Protein AF-H9F6J4-F1 (afdb_monomer)

Mean predicted aligned error: 11.62 Å

Secondary structure (DSSP, 8-state):
-HHHHHHHHHHHHHHH--EEETTTHHHHHHHHHHHHHHHHHHHHHTS-SS-S-TTS-HHHHHHHHHHHHHHHHHHHHHHHHHHHHHHHHHS--S-HHHHHHHHHHHHHHHHHTS-HHHHHHHHHHHHHHHHHTS---S---PPPPPEEEHHHHHHHHHHHHHHHHHHHH-------------------------

pLDDT: mean 79.79, std 19.17, range [37.31, 97.75]

Organism: Macaca mulatta (NCBI:txid9544)

Sequence (194 aa):
DRFWTCAYRLYYALKEEKVFLGGGAVEFLCLSCLQILAEQSLKKENHACSGWLHNTSSWLASSLAIYRPTVLKFLANGWQKYLSTLLYNTAHYSSEFEASTYIQHHLQNATDSGSPSSYILNEYSKLNSRILNSDISNKLEQIPRVYDVVTPKIEAWRRALDLVLLVLQTDSEIITGHGHTQINSQELTGFLFL

Foldseek 3Di:
DVVVVVVVFVVLCVVVVDWAQDLCLVLLVLLLVLLVVLVVLVVVVVPDPDDDDDDDDPPVVVVCSVCVSVVSVVVSVVSLQVQLVSCVVPPPDPDSVRSSVVSVVLSVVLVVVVHVVVSSVVVLVVLQVVLVPDDDDPPRDRPDRDIGRDVVVVVVVVVVVVVVVVVVPDPDDDDDDPDPPPPPPDDDPDDDDD

Radius of gyration: 24.55 Å; Cα contacts (8 Å, |Δi|>4): 113; chains: 1; bounding box: 65×65×52 Å

Solvent-accessible surface area (backbone atoms only — not comparable to full-atom values): 11697 Å² total; per-residue (Å²): 109,72,67,58,56,51,52,50,47,50,50,49,31,65,75,64,75,43,68,39,61,30,94,56,51,55,56,49,46,52,29,52,51,28,49,54,51,22,52,50,47,55,54,39,66,80,60,58,92,77,90,85,75,92,89,56,68,75,62,64,55,51,49,46,65,69,45,44,33,56,52,32,47,53,53,26,52,52,41,49,52,52,50,13,52,47,38,33,75,76,40,97,45,94,36,54,67,56,28,40,50,52,49,53,54,53,47,51,53,20,58,75,63,77,36,48,69,60,42,49,55,51,53,63,52,40,68,59,50,65,62,75,71,59,83,86,68,102,74,79,78,74,76,73,88,52,68,35,45,49,68,69,51,55,49,50,53,52,53,52,48,53,52,51,49,53,57,74,72,53,90,76,85,88,85,85,73,92,66,91,70,84,70,74,92,71,86,83,86,81,88,81,86,130

Structure (mmCIF, N/CA/C/O backbone):
data_AF-H9F6J4-F1
#
_entry.id   AF-H9F6J4-F1
#
loop_
_atom_site.group_PDB
_atom_site.id
_atom_site.type_symbol
_atom_site.label_atom_id
_atom_site.label_alt_id
_atom_site.label_comp_id
_atom_site.label_asym_id
_atom_site.label_entity_id
_atom_site.label_seq_id
_atom_site.pdbx_PDB_ins_code
_atom_site.Cartn_x
_atom_site.Cartn_y
_atom_site.Cartn_z
_atom_site.occupancy
_atom_site.B_iso_or_equiv
_atom_site.auth_seq_id
_atom_site.auth_comp_id
_atom_site.auth_asym_id
_atom_site.auth_atom_id
_atom_site.pdbx_PDB_model_num
ATOM 1 N N . ASP A 1 1 ? 10.459 -19.067 -12.215 1.00 88.31 1 ASP A N 1
ATOM 2 C CA . ASP A 1 1 ? 9.615 -18.023 -11.608 1.00 88.31 1 ASP A CA 1
ATOM 3 C C . ASP A 1 1 ? 9.998 -16.604 -12.042 1.00 88.31 1 ASP A C 1
ATOM 5 O O . ASP A 1 1 ? 9.256 -16.006 -12.805 1.00 88.31 1 ASP A O 1
ATOM 9 N N . ARG A 1 2 ? 11.197 -16.102 -11.700 1.00 93.50 2 ARG A N 1
ATOM 10 C CA . ARG A 1 2 ? 11.649 -14.724 -12.020 1.00 93.50 2 ARG A CA 1
ATOM 11 C C . ARG A 1 2 ? 11.427 -14.268 -13.469 1.00 93.50 2 ARG A C 1
ATOM 13 O O . ARG A 1 2 ? 10.951 -13.160 -13.682 1.00 93.50 2 ARG A O 1
ATOM 20 N N . PHE A 1 3 ? 11.741 -15.120 -14.448 1.00 95.69 3 PHE A N 1
ATOM 21 C CA . PHE A 1 3 ? 11.501 -14.820 -15.865 1.00 95.69 3 PHE A CA 1
ATOM 22 C C . PHE A 1 3 ? 10.024 -14.515 -16.144 1.00 95.69 3 PHE A C 1
ATOM 24 O O . PHE A 1 3 ? 9.709 -13.482 -16.728 1.00 95.69 3 PHE A O 1
ATOM 31 N N . TRP A 1 4 ? 9.120 -15.377 -15.673 1.00 95.31 4 TRP A N 1
ATOM 32 C CA . TRP A 1 4 ? 7.682 -15.213 -15.866 1.00 95.31 4 TRP A CA 1
ATOM 33 C C . TRP A 1 4 ? 7.166 -13.964 -15.167 1.00 95.31 4 TRP A C 1
ATOM 35 O O . TRP A 1 4 ? 6.416 -13.209 -15.771 1.00 95.31 4 TRP A O 1
ATOM 45 N N . THR A 1 5 ? 7.633 -13.678 -13.953 1.00 93.19 5 THR A N 1
ATOM 46 C CA . THR A 1 5 ? 7.292 -12.438 -13.246 1.00 93.19 5 THR A CA 1
ATOM 47 C C . THR A 1 5 ? 7.691 -11.198 -14.050 1.00 93.19 5 THR A C 1
ATOM 49 O O . THR A 1 5 ? 6.894 -10.268 -14.175 1.00 93.19 5 THR A O 1
ATOM 52 N N . CYS A 1 6 ? 8.885 -11.181 -14.649 1.00 94.12 6 CYS A N 1
ATOM 53 C CA . CYS A 1 6 ? 9.315 -10.083 -15.519 1.00 94.12 6 CYS A CA 1
ATOM 54 C C . CYS A 1 6 ? 8.478 -9.996 -16.803 1.00 94.12 6 CYS A C 1
ATOM 56 O O . CYS A 1 6 ? 8.036 -8.907 -17.163 1.00 94.12 6 CYS A O 1
ATOM 58 N N . ALA A 1 7 ? 8.212 -11.128 -17.462 1.00 95.88 7 ALA A N 1
ATOM 59 C CA . ALA A 1 7 ? 7.390 -11.179 -18.669 1.00 95.88 7 ALA A CA 1
ATOM 60 C C . ALA A 1 7 ? 5.957 -10.681 -18.407 1.00 95.88 7 ALA A C 1
ATOM 62 O O . ALA A 1 7 ? 5.433 -9.883 -19.179 1.00 95.88 7 ALA A O 1
ATOM 63 N N . TYR A 1 8 ? 5.351 -11.074 -17.282 1.00 94.00 8 TYR A N 1
ATOM 64 C CA . TYR A 1 8 ? 4.031 -10.598 -16.868 1.00 94.00 8 TYR A CA 1
ATOM 65 C C . TYR A 1 8 ? 4.019 -9.100 -16.565 1.00 94.00 8 TYR A C 1
ATOM 67 O O . TYR A 1 8 ? 3.097 -8.406 -16.989 1.00 94.00 8 TYR A O 1
ATOM 75 N N . ARG A 1 9 ? 5.039 -8.579 -15.871 1.00 94.06 9 ARG A N 1
ATOM 76 C CA . ARG A 1 9 ? 5.166 -7.132 -15.633 1.00 94.06 9 ARG A CA 1
ATOM 77 C C . ARG A 1 9 ? 5.260 -6.365 -16.953 1.00 94.06 9 ARG A C 1
ATOM 79 O O . ARG A 1 9 ? 4.545 -5.387 -17.136 1.00 94.06 9 ARG A O 1
ATOM 86 N N . LEU A 1 10 ? 6.078 -6.835 -17.894 1.00 94.94 10 LEU A N 1
ATOM 87 C CA . LEU A 1 10 ? 6.189 -6.206 -19.209 1.00 94.94 10 LEU A CA 1
ATOM 88 C C . LEU A 1 10 ? 4.864 -6.264 -19.981 1.00 94.94 10 LEU A C 1
ATOM 90 O O . LEU A 1 10 ? 4.433 -5.253 -20.525 1.00 94.94 10 LEU A O 1
ATOM 94 N N . TYR A 1 11 ? 4.191 -7.417 -19.984 1.00 95.50 11 TYR A N 1
ATOM 95 C CA . TYR A 1 11 ? 2.890 -7.582 -20.631 1.00 95.50 11 TYR A CA 1
ATOM 96 C C . TYR A 1 11 ? 1.853 -6.582 -20.108 1.00 95.50 11 TYR A C 1
ATOM 98 O O . TYR A 1 11 ? 1.209 -5.911 -20.910 1.00 95.50 11 TYR A O 1
ATOM 106 N N . TYR A 1 12 ? 1.711 -6.439 -18.785 1.00 95.44 12 TYR A N 1
ATOM 107 C CA . TYR A 1 12 ? 0.762 -5.481 -18.211 1.00 95.44 12 TYR A CA 1
ATOM 108 C C . TYR A 1 12 ? 1.151 -4.029 -18.499 1.00 95.44 12 TYR A C 1
ATOM 110 O O . TYR A 1 12 ? 0.278 -3.239 -18.844 1.00 95.44 12 TYR A O 1
ATOM 118 N N . ALA A 1 13 ? 2.443 -3.687 -18.438 1.00 95.69 13 ALA A N 1
ATOM 119 C CA . ALA A 1 13 ? 2.910 -2.343 -18.781 1.00 95.69 13 ALA A CA 1
ATOM 120 C C . ALA A 1 13 ? 2.576 -1.967 -20.236 1.00 95.69 13 ALA A C 1
ATOM 122 O O . ALA A 1 13 ? 2.119 -0.856 -20.492 1.00 95.69 13 ALA A O 1
ATOM 123 N N . LEU A 1 14 ? 2.765 -2.899 -21.179 1.00 96.62 14 LEU A N 1
ATOM 124 C CA . LEU A 1 14 ? 2.438 -2.693 -22.593 1.00 96.62 14 LEU A CA 1
ATOM 125 C C . LEU A 1 14 ? 0.928 -2.673 -22.842 1.00 96.62 14 LEU A C 1
ATOM 127 O O . LEU A 1 14 ? 0.446 -1.845 -23.601 1.00 96.62 14 LEU A O 1
ATOM 131 N N . LYS A 1 15 ? 0.178 -3.571 -22.199 1.00 96.75 15 LYS A N 1
ATOM 132 C CA . LYS A 1 15 ? -1.276 -3.677 -22.365 1.00 96.75 15 LYS A CA 1
ATOM 133 C C . LYS A 1 15 ? -2.022 -2.457 -21.826 1.00 96.75 15 LYS A C 1
ATOM 135 O O . LYS A 1 15 ? -3.048 -2.079 -22.381 1.00 96.75 15 LYS A O 1
ATOM 140 N N . GLU A 1 16 ? -1.567 -1.905 -20.707 1.00 95.69 16 GLU A N 1
ATOM 141 C CA . GLU A 1 16 ? -2.253 -0.810 -20.014 1.00 95.69 16 GLU A CA 1
ATOM 142 C C . GLU A 1 16 ? -1.750 0.569 -20.435 1.00 95.69 16 GLU A C 1
ATOM 144 O O . GLU A 1 16 ? -2.393 1.564 -20.099 1.00 95.69 16 GLU A O 1
ATOM 149 N N . GLU A 1 17 ? -0.602 0.626 -21.124 1.00 96.31 17 GLU A N 1
ATOM 150 C CA . GLU A 1 17 ? 0.089 1.852 -21.554 1.00 96.31 17 GLU A CA 1
ATOM 151 C C . GLU A 1 17 ? 0.320 2.851 -20.407 1.00 96.31 17 GLU A C 1
ATOM 153 O O . GLU A 1 17 ? 0.457 4.061 -20.599 1.00 96.31 17 GLU A O 1
ATOM 158 N N . LYS A 1 18 ? 0.336 2.343 -19.173 1.00 94.50 18 LYS A N 1
ATOM 159 C CA . LYS A 1 18 ? 0.407 3.122 -17.943 1.00 94.50 18 LYS A CA 1
ATOM 160 C C . LYS A 1 18 ? 1.311 2.418 -16.955 1.00 94.50 18 LYS A C 1
ATOM 162 O O . LYS A 1 18 ? 1.270 1.201 -16.790 1.00 94.50 18 LYS A O 1
ATOM 167 N N . VAL A 1 19 ? 2.099 3.222 -16.260 1.00 95.12 19 VAL A N 1
ATOM 168 C CA . VAL A 1 19 ? 2.984 2.772 -15.194 1.00 95.12 19 VAL A CA 1
ATOM 169 C C . VAL A 1 19 ? 2.955 3.766 -14.050 1.00 95.12 19 VAL A C 1
ATOM 171 O O . VAL A 1 19 ? 2.715 4.961 -14.230 1.00 95.12 19 VAL A O 1
ATOM 174 N N . PHE A 1 20 ? 3.231 3.255 -12.864 1.00 94.94 20 PHE A N 1
ATOM 175 C CA . PHE A 1 20 ? 3.474 4.042 -11.676 1.00 94.94 20 PHE A CA 1
ATOM 176 C C . PHE A 1 20 ? 4.961 4.315 -11.494 1.00 94.94 20 PHE A C 1
ATOM 178 O O . PHE A 1 20 ? 5.805 3.521 -11.909 1.00 94.94 20 PHE A O 1
ATOM 185 N N . LEU A 1 21 ? 5.277 5.424 -10.823 1.00 92.50 21 LEU A N 1
ATOM 186 C CA . LEU A 1 21 ? 6.623 5.659 -10.309 1.00 92.50 21 LEU A CA 1
ATOM 187 C C . LEU A 1 21 ? 6.924 4.598 -9.242 1.00 92.50 21 LEU A C 1
ATOM 189 O O . LEU A 1 21 ? 6.198 4.476 -8.260 1.00 92.50 21 LEU A O 1
ATOM 193 N N . GLY A 1 22 ? 7.963 3.802 -9.456 1.00 89.31 22 GLY A N 1
ATOM 194 C CA . GLY A 1 22 ? 8.366 2.745 -8.535 1.00 89.31 22 GLY A CA 1
ATOM 195 C C . GLY A 1 22 ? 9.191 3.264 -7.358 1.00 89.31 22 GLY A C 1
ATOM 196 O O . GLY A 1 22 ? 9.324 4.469 -7.141 1.00 89.31 22 GLY A O 1
ATOM 197 N N . GLY A 1 23 ? 9.770 2.339 -6.590 1.00 85.44 23 GLY A N 1
ATOM 198 C CA . GLY A 1 23 ? 10.663 2.676 -5.472 1.00 85.44 23 GLY A CA 1
ATOM 199 C C . GLY A 1 23 ? 9.956 3.293 -4.260 1.00 85.44 23 GLY A C 1
ATOM 200 O O . GLY A 1 23 ? 10.581 4.025 -3.503 1.00 85.44 23 GLY A O 1
ATOM 201 N N . GLY A 1 24 ? 8.659 3.031 -4.082 1.00 89.31 24 GLY A N 1
ATOM 202 C CA . GLY A 1 24 ? 7.875 3.569 -2.966 1.00 89.31 24 GLY A CA 1
ATOM 203 C C . GLY A 1 24 ? 7.222 4.927 -3.240 1.00 89.31 24 GLY A C 1
ATOM 204 O O . GLY A 1 24 ? 6.566 5.467 -2.353 1.00 89.31 24 GLY A O 1
ATOM 205 N N . ALA A 1 25 ? 7.378 5.501 -4.438 1.00 92.12 25 ALA A N 1
ATOM 206 C CA . ALA A 1 25 ? 6.862 6.836 -4.745 1.00 92.12 25 ALA A CA 1
ATOM 207 C C . ALA A 1 25 ? 5.325 6.916 -4.694 1.00 92.12 25 ALA A C 1
ATOM 209 O O . AL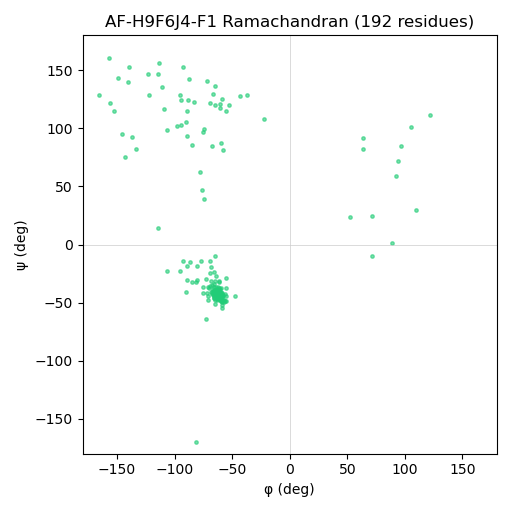A A 1 25 ? 4.777 7.893 -4.182 1.00 92.12 25 ALA A O 1
ATOM 210 N N . VAL A 1 26 ? 4.612 5.896 -5.188 1.00 93.94 26 VAL A N 1
ATOM 211 C CA . VAL A 1 26 ? 3.139 5.883 -5.110 1.00 93.94 26 VAL A CA 1
ATOM 212 C C . VAL A 1 26 ? 2.659 5.550 -3.704 1.00 93.94 26 VAL A C 1
ATOM 214 O O . VAL A 1 26 ? 1.694 6.141 -3.240 1.00 93.94 26 VAL A O 1
ATOM 217 N N . GLU A 1 27 ? 3.348 4.667 -2.990 1.00 94.75 27 GLU A N 1
ATOM 218 C CA . GLU A 1 27 ? 3.052 4.358 -1.591 1.00 94.75 27 GLU A CA 1
ATOM 219 C C . GLU A 1 27 ? 3.220 5.600 -0.700 1.00 94.75 27 GLU A C 1
ATOM 221 O O . GLU A 1 27 ? 2.384 5.870 0.164 1.00 94.75 27 GLU A O 1
ATOM 226 N N . PHE A 1 28 ? 4.243 6.414 -0.968 1.00 94.88 28 PHE A N 1
ATOM 227 C CA . PHE A 1 28 ? 4.427 7.715 -0.331 1.00 94.88 28 PHE A CA 1
ATOM 228 C C . PHE A 1 28 ? 3.301 8.697 -0.696 1.00 94.88 28 PHE A C 1
ATOM 230 O O . PHE A 1 28 ? 2.769 9.363 0.191 1.00 94.88 28 PHE A O 1
ATOM 237 N N . LEU A 1 29 ? 2.864 8.743 -1.963 1.00 94.81 29 LEU A N 1
ATOM 238 C CA . LEU A 1 29 ? 1.696 9.543 -2.359 1.00 94.81 29 LEU A CA 1
ATOM 239 C C . LEU A 1 29 ? 0.434 9.114 -1.595 1.00 94.81 29 LEU A C 1
ATOM 241 O O . LEU A 1 29 ? -0.298 9.965 -1.092 1.00 94.81 29 LEU A O 1
ATOM 245 N N . CYS A 1 30 ? 0.190 7.806 -1.471 1.00 95.44 30 CYS A N 1
ATOM 246 C CA . CYS A 1 30 ? -0.925 7.265 -0.697 1.00 95.44 30 CYS A CA 1
ATOM 247 C C . CYS A 1 30 ? -0.851 7.699 0.772 1.00 95.44 30 CYS A C 1
ATOM 249 O O . CYS A 1 30 ? -1.867 8.118 1.327 1.00 95.44 30 CYS A O 1
ATOM 251 N N . LEU A 1 31 ? 0.337 7.657 1.380 1.00 96.31 31 LEU A N 1
ATOM 252 C CA . LEU A 1 31 ? 0.566 8.144 2.740 1.00 96.31 31 LEU A CA 1
ATOM 253 C C . LEU A 1 31 ? 0.216 9.634 2.879 1.00 96.31 31 LEU A C 1
ATOM 255 O O . LEU A 1 31 ? -0.565 9.988 3.764 1.00 96.31 31 LEU A O 1
ATOM 259 N N . SER A 1 32 ? 0.714 10.492 1.980 1.00 94.81 32 SER A N 1
ATOM 260 C CA . SER A 1 32 ? 0.384 11.925 1.985 1.00 94.81 32 SER A CA 1
ATOM 261 C C . SER A 1 32 ? -1.123 12.163 1.844 1.00 94.81 32 SER A C 1
ATOM 263 O O . SER A 1 32 ? -1.709 12.945 2.591 1.00 94.81 32 SER A O 1
ATOM 265 N N . CYS A 1 33 ? -1.783 11.455 0.921 1.00 94.25 33 CYS A N 1
ATOM 266 C CA . CYS A 1 33 ? -3.228 11.563 0.729 1.00 94.25 33 CYS A CA 1
ATOM 267 C C . CYS A 1 33 ? -4.013 11.133 1.977 1.00 94.25 33 CYS A C 1
ATOM 269 O O . CYS A 1 33 ? -4.974 11.805 2.348 1.00 94.25 33 CYS A O 1
ATOM 271 N N . LEU A 1 34 ? -3.616 10.045 2.642 1.00 95.06 34 LEU A N 1
ATOM 272 C CA . LEU A 1 34 ? -4.282 9.572 3.858 1.00 95.06 34 LEU A CA 1
ATOM 273 C C . LEU A 1 34 ? -4.148 10.562 5.018 1.00 95.06 34 LEU A C 1
ATOM 275 O O . LEU A 1 34 ? -5.128 10.769 5.731 1.00 95.06 34 LEU A O 1
ATOM 279 N N . GLN A 1 35 ? -2.987 11.204 5.182 1.00 93.06 35 GLN A N 1
ATOM 280 C CA . GLN A 1 35 ? -2.794 12.242 6.200 1.00 93.06 35 GLN A CA 1
ATOM 281 C C . GLN A 1 35 ? -3.699 13.451 5.948 1.00 93.06 35 GLN A C 1
ATOM 283 O O . GLN A 1 35 ? -4.441 13.858 6.842 1.00 93.06 35 GLN A O 1
ATOM 288 N N . ILE A 1 36 ? -3.735 13.950 4.708 1.00 91.75 36 ILE A N 1
ATOM 289 C CA . ILE A 1 36 ? -4.612 15.065 4.323 1.00 91.75 36 ILE A CA 1
ATOM 290 C C . ILE A 1 36 ? -6.085 14.711 4.572 1.00 91.75 36 ILE A C 1
ATOM 292 O O . ILE A 1 36 ? -6.831 15.514 5.133 1.00 91.75 36 ILE A O 1
ATOM 296 N N . LEU A 1 37 ? -6.519 13.503 4.195 1.00 91.75 37 LEU A N 1
ATOM 297 C CA . LEU A 1 37 ? -7.895 13.050 4.417 1.00 91.75 37 LEU A CA 1
ATOM 298 C C . LEU A 1 37 ? -8.228 12.905 5.908 1.00 91.75 37 LEU A C 1
ATOM 300 O O . LEU A 1 37 ? -9.331 13.270 6.319 1.00 91.75 37 LEU A O 1
ATOM 304 N N . ALA A 1 38 ? -7.295 12.397 6.718 1.00 90.88 38 ALA A N 1
ATOM 305 C CA . ALA A 1 38 ? -7.470 12.279 8.163 1.00 90.88 38 ALA A CA 1
ATOM 306 C C . ALA A 1 38 ? -7.631 13.666 8.811 1.00 90.88 38 ALA A C 1
ATOM 308 O O . ALA A 1 38 ? -8.575 13.891 9.570 1.00 90.88 38 ALA A O 1
ATOM 309 N N . GLU A 1 39 ? -6.789 14.632 8.445 1.00 88.19 39 GLU A N 1
ATOM 310 C CA . GLU A 1 39 ? -6.892 16.012 8.931 1.00 88.19 39 GLU A CA 1
ATOM 311 C C . GLU A 1 39 ? -8.185 16.702 8.491 1.00 88.19 39 GLU A C 1
ATOM 313 O O . GLU A 1 39 ? -8.830 17.385 9.286 1.00 88.19 39 GLU A O 1
ATOM 318 N N . GLN A 1 40 ? -8.595 16.524 7.232 1.00 86.69 40 GLN A N 1
ATOM 319 C CA . GLN A 1 40 ? -9.859 17.064 6.730 1.00 86.69 40 GLN A CA 1
ATOM 320 C C . GLN A 1 40 ? -11.059 16.475 7.471 1.00 86.69 40 GLN A C 1
ATOM 322 O O . GLN A 1 40 ? -11.997 17.208 7.786 1.00 86.69 40 GLN A O 1
ATOM 327 N N . SER A 1 41 ? -11.031 15.173 7.774 1.00 82.62 41 SER A N 1
ATOM 328 C CA . SER A 1 41 ? -12.102 14.530 8.537 1.00 82.62 41 SER A CA 1
ATOM 329 C C . SER A 1 41 ? -12.226 15.101 9.952 1.00 82.62 41 SER A C 1
ATOM 331 O O . SER A 1 41 ? -13.341 15.381 10.381 1.00 82.62 41 SER A O 1
ATOM 333 N N . LEU A 1 42 ? -11.101 15.412 10.605 1.00 78.12 42 LEU A N 1
ATOM 334 C CA . LEU A 1 42 ? -11.078 16.068 11.916 1.00 78.12 42 LEU A CA 1
ATOM 335 C C . LEU A 1 42 ? -11.586 17.522 11.852 1.00 78.12 42 LEU A C 1
ATOM 337 O O . LEU A 1 42 ? -12.337 17.972 12.712 1.00 78.12 42 LEU A O 1
ATOM 341 N N . LYS A 1 43 ? -11.211 18.275 10.808 1.00 75.19 43 LYS A N 1
ATOM 342 C CA . LYS A 1 43 ? -11.658 19.669 10.614 1.00 75.19 43 LYS A CA 1
ATOM 343 C C . LYS A 1 43 ? -13.157 19.768 10.319 1.00 75.19 43 LYS A C 1
ATOM 345 O O . LYS A 1 43 ? -13.796 20.721 10.753 1.00 75.19 43 LYS A O 1
ATOM 350 N N . LYS A 1 44 ? -13.717 18.793 9.595 1.00 65.00 44 LYS A N 1
ATOM 351 C CA . LYS A 1 44 ? -15.147 18.736 9.258 1.00 65.00 44 LYS A CA 1
ATOM 352 C C . LYS A 1 44 ? -16.018 18.371 10.463 1.00 65.00 44 LYS A C 1
ATOM 354 O O . LYS A 1 44 ? -17.141 18.845 10.551 1.00 65.00 44 LYS A O 1
ATOM 359 N N . GLU A 1 45 ? -15.497 17.609 11.419 1.00 56.06 45 GLU A N 1
ATOM 360 C CA . GLU A 1 45 ? -16.187 17.338 12.689 1.00 56.06 45 GLU A CA 1
ATOM 361 C C . GLU A 1 45 ? -16.373 18.618 13.529 1.00 56.06 45 GLU A C 1
ATOM 363 O O . GLU A 1 45 ? -17.404 18.801 14.173 1.00 56.06 45 GLU A O 1
ATOM 368 N N . ASN A 1 46 ? -15.438 19.570 13.419 1.00 51.44 46 ASN A N 1
ATOM 369 C CA . ASN A 1 46 ? -15.541 20.888 14.057 1.00 51.44 46 ASN A CA 1
ATOM 370 C C . ASN A 1 46 ? -16.498 21.860 13.330 1.00 51.44 46 ASN A C 1
ATOM 372 O O . ASN A 1 46 ? -16.877 22.883 13.899 1.00 51.44 46 ASN A O 1
ATOM 376 N N . HIS A 1 47 ? -16.904 21.560 12.089 1.00 51.06 47 HIS A N 1
ATOM 377 C CA . HIS A 1 47 ? -17.787 22.389 11.262 1.00 51.06 47 HIS A CA 1
ATOM 378 C C . HIS A 1 47 ? -18.844 21.530 10.536 1.00 51.06 47 HIS A C 1
ATOM 380 O O . HIS A 1 47 ? -18.626 21.110 9.401 1.00 51.06 47 HIS A O 1
ATOM 386 N N . ALA A 1 48 ? -20.013 21.388 11.179 1.00 45.16 48 ALA A N 1
ATOM 387 C CA . ALA A 1 48 ? -21.295 20.818 10.714 1.00 45.16 48 ALA A CA 1
ATOM 388 C C . ALA A 1 48 ? -21.614 19.420 11.286 1.00 45.16 48 ALA A C 1
ATOM 390 O O . ALA A 1 48 ? -21.111 18.397 10.837 1.00 45.16 48 ALA A O 1
ATOM 391 N N . CYS A 1 49 ? -22.480 19.320 12.299 1.00 48.78 49 CYS A N 1
ATOM 392 C CA . CYS A 1 49 ? -23.943 19.339 12.139 1.00 48.78 49 CYS A CA 1
ATOM 393 C C . CYS A 1 49 ? -24.461 20.008 10.847 1.00 48.78 49 CYS A C 1
ATOM 395 O O . CYS A 1 49 ? -24.442 21.230 10.734 1.00 48.78 49 CYS A O 1
ATOM 397 N N . SER A 1 50 ? -24.954 19.178 9.918 1.00 48.50 50 SER A N 1
ATOM 398 C CA . SER A 1 50 ? -25.820 19.457 8.750 1.00 48.50 50 SER A CA 1
ATOM 399 C C . SER A 1 50 ? -25.239 19.040 7.386 1.00 48.50 50 SER A C 1
ATOM 401 O O . SER A 1 50 ? -24.304 19.627 6.856 1.00 48.50 50 SER A O 1
ATOM 403 N N . GLY A 1 51 ? -25.865 18.020 6.788 1.00 48.47 51 GLY A N 1
ATOM 404 C CA . GLY A 1 51 ? -26.021 17.948 5.335 1.00 48.47 51 GLY A CA 1
ATOM 405 C C . GLY A 1 51 ? -24.956 17.214 4.519 1.00 48.47 51 GLY A C 1
ATOM 406 O O . GLY A 1 51 ? -24.425 17.788 3.579 1.00 48.47 51 GLY A O 1
ATOM 407 N N . TRP A 1 52 ? -24.701 15.925 4.766 1.00 43.97 52 TRP A N 1
ATOM 408 C CA . TRP A 1 52 ? -24.384 15.016 3.652 1.00 43.97 52 TRP A CA 1
ATOM 409 C C . TRP A 1 52 ? -24.698 13.568 4.042 1.00 43.97 52 TRP A C 1
ATOM 411 O O . TRP A 1 52 ? -24.115 13.054 4.990 1.00 43.97 52 TRP A O 1
ATOM 421 N N . LEU A 1 53 ? -25.576 12.929 3.257 1.00 41.41 53 LEU A N 1
ATOM 422 C CA . LEU A 1 53 ? -26.056 11.535 3.317 1.00 41.41 53 LEU A CA 1
ATOM 423 C C . LEU A 1 53 ? -27.357 11.329 4.108 1.00 41.41 53 LEU A C 1
ATOM 425 O O . LEU A 1 53 ? -27.397 10.709 5.167 1.00 41.41 53 LEU A O 1
ATOM 429 N N . HIS A 1 54 ? -28.463 11.789 3.521 1.00 44.19 54 HIS A N 1
ATOM 430 C CA . HIS A 1 54 ? -29.771 11.202 3.800 1.00 44.19 54 HIS A CA 1
ATOM 431 C C . HIS A 1 54 ? -29.803 9.790 3.181 1.00 44.19 54 HIS A C 1
ATOM 433 O O . HIS A 1 54 ? -29.606 9.670 1.975 1.00 44.19 54 HIS A O 1
ATOM 439 N N . ASN A 1 55 ? -30.049 8.759 4.001 1.00 47.34 55 ASN A N 1
ATOM 440 C CA . ASN A 1 55 ? -30.374 7.356 3.645 1.00 47.34 55 ASN A CA 1
ATOM 441 C C . ASN A 1 55 ? -29.342 6.243 3.912 1.00 47.34 55 ASN A C 1
ATOM 443 O O . ASN A 1 55 ? -29.413 5.184 3.297 1.00 47.34 55 ASN A O 1
ATOM 447 N N . THR A 1 56 ? -28.490 6.383 4.924 1.00 48.84 56 THR A N 1
ATOM 448 C CA . THR A 1 56 ? -27.928 5.207 5.624 1.00 48.84 56 THR A CA 1
ATOM 449 C C . THR A 1 56 ? -28.273 5.309 7.105 1.00 48.84 56 THR A C 1
ATOM 451 O O . THR A 1 56 ? -28.077 6.365 7.701 1.00 48.84 56 THR A O 1
ATOM 454 N N . SER A 1 57 ? -28.845 4.244 7.677 1.00 54.00 57 SER A N 1
ATOM 455 C CA . SER A 1 57 ? -29.313 4.144 9.072 1.00 54.00 57 SER A CA 1
ATOM 456 C C . SER A 1 57 ? -28.401 4.881 10.065 1.00 54.00 57 SER A C 1
ATOM 458 O O . SER A 1 57 ? -27.184 4.675 10.072 1.00 54.00 57 SER A O 1
ATOM 460 N N . SER A 1 58 ? -28.997 5.735 10.903 1.00 62.09 58 SER A N 1
ATOM 461 C CA . SER A 1 58 ? -28.341 6.880 11.554 1.00 62.09 58 SER A CA 1
ATOM 462 C C . SER A 1 58 ? -27.228 6.556 12.558 1.00 62.09 58 SER A C 1
ATOM 464 O O . SER A 1 58 ? -26.514 7.470 12.963 1.00 62.09 58 SER A O 1
ATOM 466 N N . TRP A 1 59 ? -27.038 5.295 12.954 1.00 59.31 59 TRP A N 1
ATOM 467 C CA . TRP A 1 59 ? -25.960 4.897 13.867 1.00 59.31 59 TRP A CA 1
ATOM 468 C C . TRP A 1 59 ? -24.662 4.508 13.149 1.00 59.31 59 TRP A C 1
ATOM 470 O O . TRP A 1 59 ? -23.586 4.927 13.557 1.00 59.31 59 TRP A O 1
ATOM 480 N N . LEU A 1 60 ? -24.744 3.779 12.032 1.00 60.66 60 LEU A N 1
ATOM 481 C CA . LEU A 1 60 ? -23.555 3.401 11.256 1.00 60.66 60 LEU A CA 1
ATOM 482 C C . LEU A 1 60 ? -22.948 4.602 10.526 1.00 60.66 60 LEU A C 1
ATOM 484 O O . LEU A 1 60 ? -21.733 4.729 10.430 1.00 60.66 60 LEU A O 1
ATOM 488 N N . ALA A 1 61 ? -23.790 5.512 10.034 1.00 66.50 61 ALA A N 1
ATOM 489 C CA . ALA A 1 61 ? -23.317 6.737 9.397 1.00 66.50 61 ALA A CA 1
ATOM 490 C C . ALA A 1 61 ? -22.667 7.703 10.407 1.00 66.50 61 ALA A C 1
ATOM 492 O O . ALA A 1 61 ? -21.680 8.360 10.077 1.00 66.50 61 ALA A O 1
ATOM 493 N N . SER A 1 62 ? -23.186 7.767 11.640 1.00 67.56 62 SER A N 1
ATOM 494 C CA . SER A 1 62 ? -22.605 8.597 12.703 1.00 67.56 62 SER A CA 1
ATOM 495 C C . SER A 1 62 ? -21.329 7.988 13.282 1.00 67.56 62 SER A C 1
ATOM 497 O O . SER A 1 62 ? -20.343 8.703 13.436 1.00 67.56 62 SER A O 1
ATOM 499 N N . SER A 1 63 ? -21.285 6.672 13.509 1.00 70.19 63 SER A N 1
ATOM 500 C CA . SER A 1 63 ? -20.059 5.990 13.940 1.00 70.19 63 SER A CA 1
ATOM 501 C C . SER A 1 63 ? -18.960 6.071 12.879 1.00 70.19 63 SER A C 1
ATOM 503 O O . SER A 1 63 ? -17.797 6.288 13.214 1.00 70.19 63 SER A O 1
ATOM 505 N N . LEU A 1 64 ? -19.312 6.001 11.590 1.00 77.25 64 LEU A N 1
ATOM 506 C CA . LEU A 1 64 ? -18.355 6.178 10.501 1.00 77.25 64 LEU A CA 1
ATOM 507 C C . LEU A 1 64 ? -17.682 7.555 10.550 1.00 77.25 64 LEU A C 1
ATOM 509 O O . LEU A 1 64 ? -16.479 7.629 10.331 1.00 77.25 64 LEU A O 1
ATOM 513 N N . ALA A 1 65 ? -18.416 8.632 10.844 1.00 78.00 65 ALA A N 1
ATOM 514 C CA . ALA A 1 65 ? -17.824 9.966 10.962 1.00 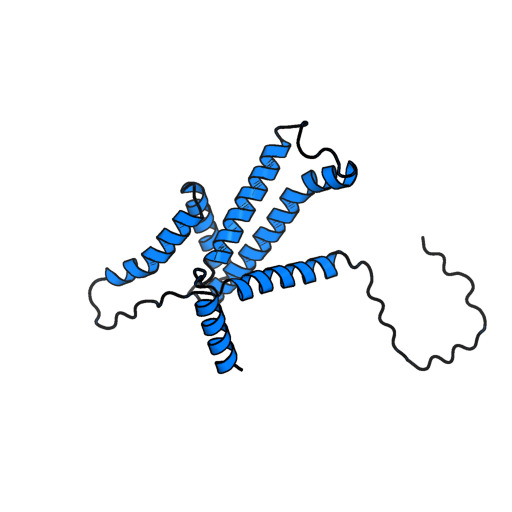78.00 65 ALA A CA 1
ATOM 515 C C . ALA A 1 65 ? -16.793 10.039 12.105 1.00 78.00 65 ALA A C 1
ATOM 517 O O . ALA A 1 65 ? -15.712 10.584 11.897 1.00 78.00 65 ALA A O 1
ATOM 518 N N . ILE A 1 66 ? -17.093 9.406 13.244 1.00 83.25 66 ILE A N 1
ATOM 519 C CA . ILE A 1 66 ? -16.247 9.389 14.450 1.00 83.25 66 ILE A CA 1
ATOM 520 C C . ILE A 1 66 ? -14.986 8.534 14.247 1.00 83.25 66 ILE A C 1
ATOM 522 O O . ILE A 1 66 ? -13.880 8.924 14.618 1.00 83.25 66 ILE A O 1
ATOM 526 N N . TYR A 1 67 ? -15.125 7.342 13.658 1.00 87.06 67 TYR A N 1
ATOM 527 C CA . TYR A 1 67 ? -14.009 6.398 13.541 1.00 87.06 67 TYR A CA 1
ATOM 528 C C . TYR A 1 67 ? -13.176 6.586 12.273 1.00 87.06 67 TYR A C 1
ATOM 530 O O . TYR A 1 67 ? -12.032 6.133 12.225 1.00 87.06 67 TYR A O 1
ATOM 538 N N . ARG A 1 68 ? -13.694 7.268 11.246 1.00 88.88 68 ARG A N 1
ATOM 539 C CA . ARG A 1 68 ? -12.973 7.481 9.982 1.00 88.88 68 ARG A CA 1
ATOM 540 C C . ARG A 1 68 ? -11.611 8.168 10.150 1.00 88.88 68 ARG A C 1
ATOM 542 O O . ARG A 1 68 ? -10.661 7.629 9.581 1.00 88.88 68 ARG A O 1
ATOM 549 N N . PRO A 1 69 ? -11.451 9.273 10.908 1.00 90.81 69 PRO A N 1
ATOM 550 C CA . PRO A 1 69 ? -10.132 9.871 11.136 1.00 90.81 69 PRO A CA 1
ATOM 551 C C . PRO A 1 69 ? -9.143 8.866 11.738 1.00 90.81 69 PRO A C 1
ATOM 553 O O . PRO A 1 69 ? -7.998 8.758 11.298 1.00 90.81 69 PRO A O 1
ATOM 556 N N . THR A 1 70 ? -9.612 8.071 12.700 1.00 91.94 70 THR A N 1
ATOM 557 C CA . THR A 1 70 ? -8.825 7.037 13.375 1.00 91.94 70 THR A CA 1
ATOM 558 C C . THR A 1 70 ? -8.399 5.926 12.417 1.00 91.94 70 THR A C 1
ATOM 560 O O . THR A 1 70 ? -7.218 5.588 12.361 1.00 91.94 70 THR A O 1
ATOM 563 N N . VAL A 1 71 ? -9.320 5.397 11.608 1.00 92.12 71 VAL A N 1
ATOM 564 C CA . VAL A 1 71 ? -9.014 4.366 10.602 1.00 92.12 71 VAL A CA 1
ATOM 565 C C . VAL A 1 71 ? -8.016 4.890 9.568 1.00 92.12 71 VAL A C 1
ATOM 567 O O . VAL A 1 71 ? -7.034 4.213 9.270 1.00 92.12 71 VAL A O 1
ATOM 570 N N . LEU A 1 72 ? -8.210 6.113 9.061 1.00 94.31 72 LEU A N 1
ATOM 571 C CA . LEU A 1 72 ? -7.285 6.735 8.109 1.00 94.31 72 LEU A CA 1
ATOM 572 C 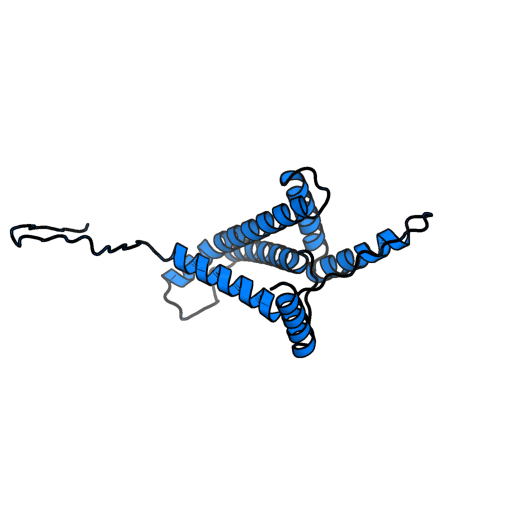C . LEU A 1 72 ? -5.886 6.915 8.710 1.00 94.31 72 LEU A C 1
ATOM 574 O O . LEU A 1 72 ? -4.895 6.639 8.036 1.00 94.31 72 LEU A O 1
ATOM 578 N N . LYS A 1 73 ? -5.797 7.301 9.989 1.00 94.62 73 LYS A N 1
ATOM 579 C CA . LYS A 1 73 ? -4.527 7.398 10.717 1.00 94.62 73 LYS A CA 1
ATOM 580 C C . LYS A 1 73 ? -3.838 6.038 10.851 1.00 94.62 73 LYS A C 1
ATOM 582 O O . LYS A 1 73 ? -2.636 5.948 10.627 1.00 94.62 73 LYS A O 1
ATOM 587 N N . PHE A 1 74 ? -4.572 4.971 11.167 1.00 94.44 74 PHE A N 1
ATOM 588 C CA . PHE A 1 74 ? -3.992 3.625 11.232 1.00 94.44 74 PHE A CA 1
ATOM 589 C C . PHE A 1 74 ? -3.513 3.124 9.866 1.00 94.44 74 PHE A C 1
ATOM 591 O O . PHE A 1 74 ? -2.425 2.556 9.779 1.00 94.44 74 PHE A O 1
ATOM 598 N N . LEU A 1 75 ? -4.266 3.389 8.794 1.00 94.94 75 LEU A N 1
ATOM 599 C CA . LEU A 1 75 ? -3.828 3.089 7.428 1.00 94.94 75 LEU A CA 1
ATOM 600 C C . LEU A 1 75 ? -2.556 3.865 7.061 1.00 94.94 75 LEU A C 1
ATOM 602 O O . LEU A 1 75 ? -1.617 3.279 6.525 1.00 94.94 75 LEU A O 1
ATOM 606 N N . ALA A 1 76 ? -2.490 5.158 7.393 1.00 95.88 76 A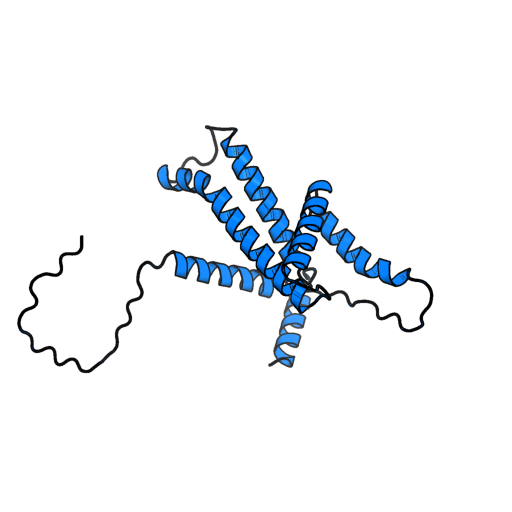LA A N 1
ATOM 607 C CA . ALA A 1 76 ? -1.296 5.979 7.193 1.00 95.88 76 ALA A CA 1
ATOM 608 C C . ALA A 1 76 ? -0.086 5.414 7.959 1.00 95.88 76 ALA A C 1
ATOM 610 O O . ALA A 1 76 ? 0.985 5.245 7.382 1.00 95.88 76 ALA A O 1
ATOM 611 N N . ASN A 1 77 ? -0.263 5.021 9.222 1.00 94.88 77 ASN A N 1
ATOM 612 C CA . ASN A 1 77 ? 0.803 4.398 10.011 1.00 94.88 77 ASN A CA 1
ATOM 613 C C . ASN A 1 77 ? 1.312 3.092 9.374 1.00 94.88 77 ASN A C 1
ATOM 615 O O . ASN A 1 77 ? 2.512 2.819 9.403 1.00 94.88 77 ASN A O 1
ATOM 619 N N . GLY A 1 78 ? 0.419 2.296 8.773 1.00 94.25 78 GLY A N 1
ATOM 620 C CA . GLY A 1 78 ? 0.791 1.095 8.021 1.00 94.25 78 GLY A CA 1
ATOM 621 C C . GLY A 1 78 ? 1.705 1.410 6.834 1.00 94.25 78 GLY A C 1
ATOM 622 O O . GLY A 1 78 ? 2.760 0.791 6.687 1.00 94.25 78 GLY A O 1
ATOM 623 N N . TRP A 1 79 ? 1.350 2.421 6.034 1.00 95.00 79 TRP A N 1
ATOM 624 C CA . TRP A 1 79 ? 2.196 2.895 4.933 1.00 95.00 79 TRP A CA 1
ATOM 625 C C . TRP A 1 79 ? 3.534 3.447 5.409 1.00 95.00 79 TRP A C 1
ATOM 627 O O . TRP A 1 79 ? 4.561 3.127 4.817 1.00 95.00 79 TRP A O 1
ATOM 637 N N . GLN A 1 80 ? 3.539 4.238 6.484 1.00 94.94 80 GLN A N 1
ATOM 638 C CA . GLN A 1 80 ? 4.766 4.778 7.062 1.00 94.94 80 GLN A CA 1
ATOM 639 C C . GLN A 1 80 ? 5.715 3.651 7.477 1.00 94.94 80 GLN A C 1
ATOM 641 O O . GLN A 1 80 ? 6.873 3.665 7.081 1.00 94.94 80 GLN A O 1
ATOM 646 N N . LYS A 1 81 ? 5.219 2.630 8.186 1.00 94.31 81 LYS A N 1
ATOM 647 C CA . LYS A 1 81 ? 6.030 1.473 8.588 1.00 94.31 81 LYS A CA 1
ATOM 648 C C . LYS A 1 81 ? 6.578 0.698 7.387 1.00 94.31 81 LYS A C 1
ATOM 650 O O . LYS A 1 81 ? 7.754 0.332 7.371 1.00 94.31 81 LYS A O 1
ATOM 655 N N . TYR A 1 82 ? 5.743 0.469 6.371 1.00 92.88 82 TYR A N 1
ATOM 656 C CA . TYR A 1 82 ? 6.172 -0.168 5.124 1.00 92.88 82 TYR A CA 1
ATOM 657 C C . TYR A 1 82 ? 7.298 0.625 4.447 1.00 92.88 82 TYR A C 1
ATOM 659 O O . TYR A 1 82 ? 8.329 0.050 4.105 1.00 92.88 82 TYR A O 1
ATOM 667 N N . LEU A 1 83 ? 7.134 1.942 4.301 1.00 92.69 83 LEU A N 1
ATOM 668 C CA . LEU A 1 83 ? 8.124 2.816 3.673 1.00 92.69 83 LEU A CA 1
ATOM 669 C C . LEU A 1 83 ? 9.416 2.905 4.490 1.00 92.69 83 LEU A C 1
ATOM 671 O O . LEU A 1 83 ? 10.493 2.849 3.905 1.00 92.69 83 LEU A O 1
ATOM 675 N N . SER A 1 84 ? 9.337 2.987 5.820 1.00 91.44 84 SER A N 1
ATOM 676 C CA . SER A 1 84 ? 10.520 2.991 6.687 1.00 91.44 84 SER A CA 1
ATOM 677 C C . SER A 1 84 ? 11.303 1.688 6.562 1.00 91.44 84 SER A C 1
ATOM 679 O O . SER A 1 84 ? 12.525 1.716 6.443 1.00 91.44 84 SER A O 1
ATOM 681 N N . THR A 1 85 ? 10.601 0.551 6.509 1.00 91.12 85 THR A N 1
ATOM 682 C CA . THR A 1 85 ? 11.213 -0.768 6.286 1.00 91.12 85 THR A CA 1
ATOM 683 C C . THR A 1 85 ? 11.841 -0.862 4.896 1.00 91.12 85 THR A C 1
ATOM 685 O O . THR A 1 85 ? 12.953 -1.365 4.750 1.00 91.12 85 THR A O 1
ATOM 688 N N . LEU A 1 86 ? 11.145 -0.371 3.865 1.00 88.00 86 LEU A N 1
ATOM 689 C CA . LEU A 1 86 ? 11.655 -0.329 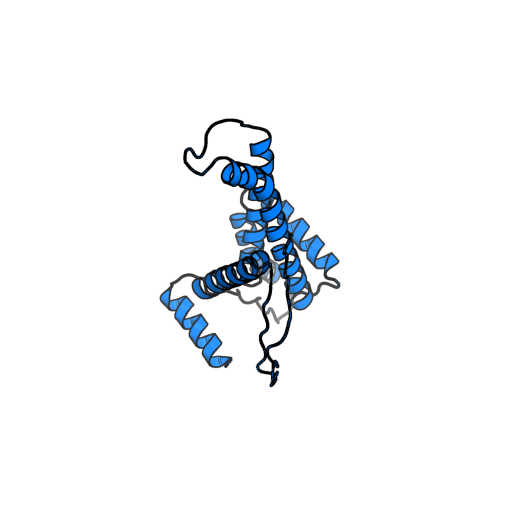2.498 1.00 88.00 86 LEU A CA 1
ATOM 690 C C . LEU A 1 86 ? 12.949 0.487 2.444 1.00 88.00 86 LEU A C 1
ATOM 692 O O . LEU A 1 86 ? 13.972 -0.045 2.033 1.00 88.00 86 LEU A O 1
ATOM 696 N N . LEU A 1 87 ? 12.923 1.733 2.925 1.00 84.81 87 LEU A N 1
ATOM 697 C CA . LEU A 1 87 ? 14.083 2.622 2.934 1.00 84.81 87 LEU A CA 1
ATOM 698 C C . LEU A 1 87 ? 15.238 2.059 3.759 1.00 84.81 87 LEU A C 1
ATOM 700 O O . LEU A 1 87 ? 16.368 2.117 3.299 1.00 84.81 87 LEU A O 1
ATOM 704 N N . TYR A 1 88 ? 14.983 1.479 4.930 1.00 81.12 88 TYR A N 1
ATOM 705 C CA . TYR A 1 88 ? 16.032 0.835 5.723 1.00 81.12 88 TYR A CA 1
ATOM 706 C C . TYR A 1 88 ? 16.711 -0.323 4.971 1.00 81.12 88 TYR A C 1
ATOM 708 O O . TYR A 1 88 ? 17.924 -0.486 5.046 1.00 81.12 88 TYR A O 1
ATOM 716 N N . ASN A 1 89 ? 15.942 -1.109 4.211 1.00 84.69 89 ASN A N 1
ATOM 717 C CA . ASN A 1 89 ? 16.473 -2.253 3.470 1.00 84.69 89 ASN A CA 1
ATOM 718 C C . ASN A 1 89 ? 17.131 -1.871 2.136 1.00 84.69 89 ASN A C 1
ATOM 720 O O . ASN A 1 89 ? 18.033 -2.571 1.678 1.00 84.69 89 ASN A O 1
ATOM 724 N N . THR A 1 90 ? 16.643 -0.824 1.465 1.00 77.69 90 THR A N 1
ATOM 725 C CA . THR A 1 90 ? 17.067 -0.475 0.097 1.00 77.69 90 THR A CA 1
ATOM 726 C C . THR A 1 90 ? 17.958 0.753 0.020 1.00 77.69 90 THR A C 1
ATOM 728 O O . THR A 1 90 ? 18.663 0.924 -0.970 1.00 77.69 90 THR A O 1
ATOM 731 N N . ALA A 1 91 ? 17.897 1.632 1.014 1.00 70.00 91 ALA A N 1
ATOM 732 C CA . ALA A 1 91 ? 18.701 2.839 1.089 1.00 70.00 91 ALA A CA 1
ATOM 733 C C . ALA A 1 91 ? 19.686 2.744 2.259 1.00 70.00 91 ALA A C 1
ATOM 735 O O . ALA A 1 91 ? 19.497 1.986 3.206 1.00 70.00 91 ALA A O 1
ATOM 736 N N . HIS A 1 92 ? 20.776 3.503 2.177 1.00 69.62 92 HIS A N 1
ATOM 737 C CA . HIS A 1 92 ? 21.869 3.481 3.151 1.00 69.62 92 HIS A CA 1
ATOM 738 C C . HIS A 1 92 ? 21.520 4.225 4.456 1.00 69.62 92 HIS A C 1
ATOM 740 O O . HIS A 1 92 ? 22.303 5.046 4.923 1.00 69.62 92 HIS A O 1
ATOM 746 N N . TYR A 1 93 ? 20.339 3.973 5.028 1.00 78.56 93 TYR A N 1
ATOM 747 C CA . TYR A 1 93 ? 19.966 4.491 6.343 1.00 78.56 93 TYR A CA 1
ATOM 748 C C . TYR A 1 93 ? 20.439 3.542 7.439 1.00 78.56 93 TYR A C 1
ATOM 750 O O . TYR A 1 93 ? 20.373 2.321 7.307 1.00 78.56 93 TYR A O 1
ATOM 758 N N . SER A 1 94 ? 20.888 4.109 8.553 1.00 81.75 94 SER A N 1
ATOM 759 C CA . SER A 1 94 ? 21.476 3.352 9.659 1.00 81.75 94 SER A CA 1
ATOM 760 C C . SER A 1 94 ? 20.412 2.720 10.563 1.00 81.75 94 SER A C 1
ATOM 762 O O . SER A 1 94 ? 20.714 1.809 11.332 1.00 81.75 94 SER A O 1
ATOM 764 N N . SER A 1 95 ? 19.160 3.199 10.502 1.00 87.69 95 SER A N 1
ATOM 765 C CA . SER A 1 95 ? 18.045 2.695 11.315 1.00 87.69 95 SER A CA 1
ATOM 766 C C . SER A 1 95 ? 16.665 2.983 10.708 1.00 87.69 95 SER A C 1
ATOM 768 O O . SER A 1 95 ? 16.493 3.920 9.927 1.00 87.69 95 SER A O 1
ATOM 770 N N . GLU A 1 96 ? 15.647 2.230 11.143 1.00 87.62 96 GLU A N 1
ATOM 771 C CA . GLU A 1 96 ? 14.235 2.493 10.808 1.00 87.62 96 GLU A CA 1
ATOM 772 C C . GLU A 1 96 ? 13.763 3.869 11.320 1.00 87.62 96 GLU A C 1
ATOM 774 O O . GLU A 1 96 ? 12.926 4.521 10.691 1.00 87.62 96 GLU A O 1
ATOM 779 N N . PHE A 1 97 ? 14.318 4.349 12.439 1.00 90.06 97 PHE A N 1
ATOM 780 C CA . PHE A 1 97 ? 14.007 5.670 12.993 1.00 90.06 97 PHE A CA 1
ATOM 781 C C . PHE A 1 97 ? 14.496 6.806 12.084 1.00 90.06 97 PHE A C 1
ATOM 783 O O . PHE A 1 97 ? 13.764 7.766 11.830 1.00 90.06 97 PHE A O 1
ATOM 790 N N . GLU A 1 98 ? 15.711 6.677 11.549 1.00 89.00 98 GLU A N 1
ATOM 791 C CA . GLU A 1 98 ? 16.273 7.624 10.584 1.00 89.00 98 GLU A CA 1
ATOM 792 C C . GLU A 1 98 ? 15.438 7.653 9.296 1.00 89.00 98 GLU A C 1
ATOM 794 O O . GLU A 1 98 ? 15.022 8.725 8.852 1.00 89.00 98 GLU A O 1
ATOM 799 N N . ALA A 1 99 ? 15.090 6.477 8.763 1.00 88.88 99 ALA A N 1
ATOM 800 C CA . ALA A 1 99 ? 14.205 6.353 7.606 1.00 88.88 99 ALA A CA 1
ATOM 801 C C . ALA A 1 99 ? 12.821 6.986 7.859 1.00 88.88 99 ALA A C 1
ATOM 803 O O . ALA A 1 99 ? 12.298 7.713 7.015 1.00 88.88 99 ALA A O 1
ATOM 804 N N . SER A 1 100 ? 12.250 6.776 9.048 1.00 91.25 100 SER A N 1
ATOM 805 C CA . SER A 1 100 ? 10.964 7.368 9.442 1.00 91.25 100 SER A CA 1
ATOM 806 C C . SER A 1 100 ? 11.031 8.893 9.534 1.00 91.25 100 SER A C 1
ATOM 808 O O . SER A 1 100 ? 10.109 9.580 9.094 1.00 91.25 100 SER A O 1
ATOM 810 N N . THR A 1 101 ? 12.128 9.432 10.070 1.00 92.44 101 THR A N 1
ATOM 811 C CA . THR A 1 101 ?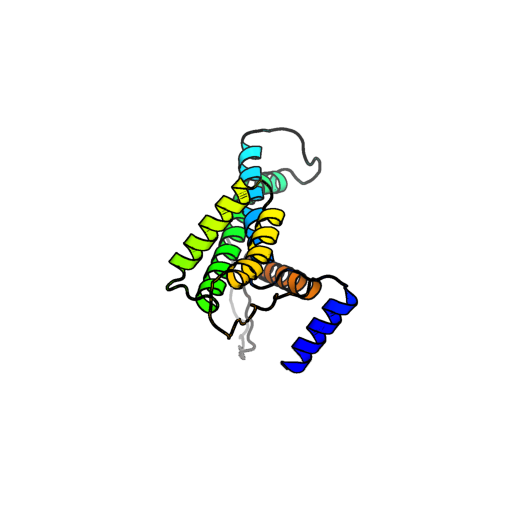 12.363 10.882 10.157 1.00 92.44 101 THR A CA 1
ATOM 812 C C . THR A 1 101 ? 12.494 11.498 8.767 1.00 92.44 101 THR A C 1
ATOM 814 O O . THR A 1 101 ? 11.900 12.541 8.489 1.00 92.44 101 THR A O 1
ATOM 817 N N . TYR A 1 102 ? 13.210 10.823 7.865 1.00 90.50 102 TYR A N 1
ATOM 818 C CA . TYR A 1 102 ? 13.321 11.226 6.468 1.00 90.50 102 TYR A CA 1
ATOM 819 C C . TYR A 1 102 ? 11.950 11.268 5.777 1.00 90.50 102 TYR A C 1
ATOM 821 O O . TYR A 1 102 ? 11.604 12.274 5.154 1.00 90.50 102 TYR A O 1
ATOM 829 N N . ILE A 1 103 ? 11.129 10.225 5.946 1.00 92.31 103 ILE A N 1
ATOM 830 C CA . ILE A 1 103 ? 9.757 10.192 5.419 1.00 92.31 103 ILE A CA 1
ATOM 831 C C . ILE A 1 103 ? 8.942 11.365 5.968 1.00 92.31 103 ILE A C 1
ATOM 833 O O . ILE A 1 103 ? 8.309 12.073 5.190 1.00 92.31 103 ILE A O 1
ATOM 837 N N . GLN A 1 104 ? 8.989 11.612 7.280 1.00 94.12 104 GLN A N 1
ATOM 838 C CA . GLN A 1 104 ? 8.243 12.702 7.914 1.00 94.12 104 GLN A CA 1
ATOM 839 C C . GLN A 1 104 ? 8.637 14.076 7.354 1.00 94.12 104 GLN A C 1
ATOM 841 O O . GLN A 1 104 ? 7.769 14.903 7.079 1.00 94.12 104 GLN A O 1
ATOM 846 N N . HIS A 1 105 ? 9.932 14.308 7.134 1.00 93.44 105 HIS A N 1
ATOM 847 C CA . HIS A 1 105 ? 10.427 15.539 6.519 1.00 93.44 105 HIS A CA 1
ATOM 848 C C . HIS A 1 105 ? 9.890 15.719 5.091 1.00 93.44 105 HIS A C 1
ATOM 850 O O . HIS A 1 105 ? 9.397 16.788 4.733 1.00 93.44 105 HIS A O 1
ATOM 856 N N . HIS A 1 106 ? 9.932 14.664 4.274 1.00 92.44 106 HIS A N 1
ATOM 857 C CA . HIS A 1 106 ? 9.385 14.713 2.918 1.00 92.44 106 HIS A CA 1
ATOM 858 C C . HIS A 1 106 ? 7.861 14.888 2.903 1.00 92.44 106 HIS A C 1
ATOM 860 O O . HIS A 1 106 ? 7.345 15.563 2.014 1.00 92.44 106 HIS A O 1
ATOM 866 N N . LEU A 1 107 ? 7.135 14.326 3.875 1.00 93.50 107 LEU A N 1
ATOM 867 C CA . LEU A 1 107 ? 5.686 14.514 4.004 1.00 93.50 107 LEU A CA 1
ATOM 868 C C . LEU A 1 107 ? 5.332 15.965 4.313 1.00 93.50 107 LEU A C 1
ATOM 870 O O . LEU A 1 107 ? 4.418 16.506 3.695 1.00 93.50 107 LEU A O 1
ATOM 874 N N . GLN A 1 108 ? 6.083 16.607 5.210 1.00 93.06 108 GLN A N 1
ATOM 875 C CA . GLN A 1 108 ? 5.887 18.022 5.508 1.00 93.06 108 GLN A CA 1
ATOM 876 C C . GLN A 1 108 ? 6.091 18.876 4.252 1.00 93.06 108 GLN A C 1
ATOM 878 O O . GLN A 1 108 ? 5.206 19.636 3.876 1.00 93.06 108 GLN A O 1
ATOM 883 N N . ASN A 1 109 ? 7.187 18.655 3.524 1.00 92.88 109 ASN A N 1
ATOM 884 C CA . ASN A 1 109 ? 7.460 19.372 2.277 1.00 92.88 109 ASN A CA 1
ATOM 885 C C . ASN A 1 109 ? 6.385 19.133 1.200 1.00 92.88 109 ASN A C 1
ATOM 887 O O . ASN A 1 109 ? 6.038 20.045 0.448 1.00 92.88 109 ASN A O 1
ATOM 891 N N . ALA A 1 110 ? 5.850 17.911 1.113 1.00 92.19 110 ALA A N 1
ATOM 892 C CA . ALA A 1 110 ? 4.763 17.582 0.198 1.00 92.19 110 ALA A CA 1
ATOM 893 C C . ALA A 1 110 ? 3.485 18.361 0.542 1.00 92.19 110 ALA A C 1
ATOM 895 O O . ALA A 1 110 ? 2.825 18.882 -0.358 1.00 92.19 110 ALA A O 1
ATOM 896 N N . THR A 1 111 ? 3.167 18.489 1.829 1.00 90.31 111 THR A N 1
ATOM 897 C CA . THR A 1 111 ? 2.047 19.303 2.319 1.00 90.31 111 THR A CA 1
ATOM 898 C C . THR A 1 111 ? 2.275 20.789 2.046 1.00 90.31 111 THR A C 1
ATOM 900 O O . THR A 1 111 ? 1.395 21.446 1.491 1.00 90.31 111 THR A O 1
ATOM 903 N N . ASP A 1 112 ? 3.473 21.300 2.335 1.00 91.38 112 ASP A N 1
ATOM 904 C CA . ASP A 1 112 ? 3.840 22.708 2.136 1.00 91.38 112 ASP A CA 1
ATOM 905 C C . ASP A 1 112 ? 3.826 23.109 0.652 1.00 91.38 112 ASP A C 1
ATOM 907 O O . ASP A 1 112 ? 3.551 24.257 0.309 1.00 91.38 112 ASP A O 1
ATOM 911 N N . SER A 1 113 ? 4.057 22.151 -0.253 1.00 89.94 113 SER A N 1
ATOM 912 C CA . SER A 1 113 ? 3.953 22.369 -1.701 1.00 89.94 113 SER A CA 1
ATOM 913 C C . SER A 1 113 ? 2.517 22.586 -2.204 1.00 89.94 113 SER A C 1
ATOM 915 O O . SER A 1 113 ? 2.321 22.958 -3.361 1.00 89.94 113 SER A O 1
ATOM 917 N N . GLY A 1 114 ? 1.501 22.283 -1.386 1.00 88.81 114 GLY A N 1
ATOM 918 C CA . GLY A 1 114 ? 0.083 22.309 -1.762 1.00 88.81 114 GLY A CA 1
ATOM 919 C C . GLY A 1 114 ? -0.359 21.186 -2.714 1.00 88.81 114 GLY A C 1
ATOM 920 O O . GLY A 1 114 ? -1.556 21.001 -2.928 1.00 88.81 114 GLY A O 1
ATOM 921 N N . SER A 1 115 ? 0.573 20.409 -3.279 1.00 92.44 115 SER A N 1
ATOM 922 C CA . SER A 1 115 ? 0.287 19.299 -4.191 1.00 92.44 115 SER A CA 1
ATOM 923 C C . SER A 1 115 ? 1.301 18.163 -4.000 1.00 92.44 115 SER A C 1
ATOM 925 O O . SER A 1 115 ? 2.356 18.160 -4.645 1.00 92.44 115 SER A O 1
ATOM 927 N N . PRO A 1 116 ? 0.975 17.144 -3.178 1.00 92.44 116 PRO A N 1
ATOM 928 C CA . PRO A 1 116 ? 1.870 16.011 -2.944 1.00 92.44 116 PRO A CA 1
ATOM 929 C C . PRO A 1 116 ? 2.310 15.295 -4.226 1.00 92.44 116 PRO A C 1
ATOM 931 O O . PRO A 1 116 ? 3.468 14.912 -4.353 1.00 92.44 116 PRO A O 1
ATOM 934 N N . SER A 1 117 ? 1.422 15.165 -5.216 1.00 92.50 117 SER A N 1
ATOM 935 C CA . SER A 1 117 ? 1.755 14.553 -6.508 1.00 92.50 117 SER A CA 1
ATOM 936 C C . SER A 1 117 ? 2.815 15.344 -7.278 1.00 92.50 117 SER A C 1
ATOM 938 O O . SER A 1 117 ? 3.757 14.751 -7.804 1.00 92.50 117 SER A O 1
ATOM 940 N N . SER A 1 118 ? 2.697 16.674 -7.314 1.00 92.81 118 SER A N 1
ATOM 941 C CA . SER A 1 118 ? 3.669 17.549 -7.977 1.00 92.81 118 SER A CA 1
ATOM 942 C C . SER A 1 118 ? 5.016 17.531 -7.257 1.00 92.81 118 SER A C 1
ATOM 944 O O . SER A 1 118 ? 6.059 17.456 -7.907 1.00 92.81 118 SER A O 1
ATOM 946 N N . TYR A 1 119 ? 4.998 17.537 -5.919 1.00 93.81 119 TYR A N 1
ATOM 947 C CA . TYR A 1 119 ? 6.201 17.412 -5.100 1.00 93.81 119 TYR A CA 1
ATOM 948 C C . TYR A 1 119 ? 6.956 16.114 -5.393 1.00 93.81 119 TYR A C 1
ATOM 950 O O . TYR A 1 119 ? 8.141 16.151 -5.721 1.00 93.81 119 TYR A O 1
ATOM 958 N N . ILE A 1 120 ? 6.261 14.975 -5.351 1.00 91.56 120 ILE A N 1
ATOM 959 C CA . ILE A 1 120 ? 6.859 13.659 -5.600 1.00 91.56 120 ILE A CA 1
ATOM 960 C C . ILE A 1 120 ? 7.412 13.580 -7.018 1.00 91.56 120 ILE A C 1
ATOM 962 O O . ILE A 1 120 ? 8.532 13.116 -7.203 1.00 91.56 120 ILE A O 1
ATOM 966 N N . LEU A 1 121 ? 6.671 14.061 -8.022 1.00 90.81 121 LEU A N 1
ATOM 967 C CA . LEU A 1 121 ? 7.142 14.062 -9.406 1.00 90.81 121 LEU A CA 1
ATOM 968 C C . LEU A 1 121 ? 8.425 14.894 -9.563 1.00 90.81 121 LEU A C 1
ATOM 970 O O . LEU A 1 121 ? 9.362 14.466 -10.241 1.00 90.81 121 LEU A O 1
ATOM 974 N N . ASN A 1 122 ? 8.488 16.053 -8.903 1.00 90.00 122 ASN A N 1
ATOM 975 C CA . ASN A 1 122 ? 9.663 16.915 -8.899 1.00 90.00 122 ASN A CA 1
ATOM 976 C C . ASN A 1 122 ? 10.859 16.235 -8.217 1.00 90.00 122 ASN A C 1
ATOM 978 O O . ASN A 1 122 ? 11.922 16.134 -8.825 1.00 90.00 122 ASN A O 1
ATOM 982 N N . GLU A 1 123 ? 10.693 15.700 -7.006 1.00 87.25 123 GLU A N 1
ATOM 983 C CA . GLU A 1 123 ? 11.763 14.991 -6.287 1.00 87.25 123 GLU A CA 1
ATOM 984 C C . GLU A 1 123 ? 12.244 13.747 -7.049 1.00 87.25 123 GLU A C 1
ATOM 986 O O . GLU A 1 123 ? 13.448 13.538 -7.212 1.00 87.25 123 GLU A O 1
ATOM 991 N N . TYR A 1 124 ? 11.320 12.978 -7.628 1.00 84.69 124 TYR A N 1
ATOM 992 C CA . TYR A 1 124 ? 11.638 11.821 -8.465 1.00 84.69 124 TYR A CA 1
ATOM 993 C C . TYR A 1 124 ? 12.422 12.221 -9.726 1.00 84.69 124 TYR A C 1
ATOM 995 O O . TYR A 1 124 ? 13.336 11.518 -10.162 1.00 84.69 124 TYR A O 1
ATOM 1003 N N . SER A 1 125 ? 12.114 13.383 -10.311 1.00 82.94 125 SER A N 1
ATOM 1004 C CA . SER A 1 125 ? 1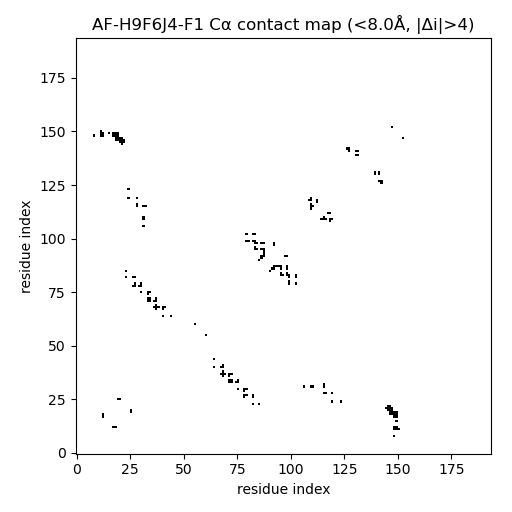2.887 13.931 -11.429 1.00 82.94 125 SER A CA 1
ATOM 1005 C C . SER A 1 125 ? 14.280 14.417 -10.998 1.00 82.94 125 SER A C 1
ATOM 1007 O O . SER A 1 125 ? 15.252 14.170 -11.715 1.00 82.94 125 SER A O 1
ATOM 1009 N N . LYS A 1 126 ? 14.406 15.021 -9.805 1.00 81.00 126 LYS A N 1
ATOM 1010 C CA . LYS A 1 126 ? 15.670 15.531 -9.247 1.00 81.00 126 LYS A CA 1
ATOM 1011 C C . LYS A 1 126 ? 16.656 14.438 -8.868 1.00 81.00 126 LYS A C 1
ATOM 1013 O O . LYS A 1 126 ? 17.857 14.649 -9.002 1.00 81.00 126 LYS A O 1
ATOM 1018 N N . LEU A 1 127 ? 16.184 13.266 -8.445 1.00 68.12 127 LEU A N 1
ATOM 1019 C CA . LEU A 1 127 ? 17.052 12.104 -8.222 1.00 68.12 127 LEU A CA 1
ATOM 1020 C C . LEU A 1 127 ? 17.866 11.744 -9.476 1.00 68.12 127 LEU A C 1
ATOM 1022 O O . LEU A 1 127 ? 19.001 11.292 -9.360 1.00 68.12 127 LEU A O 1
ATOM 1026 N N . ASN A 1 128 ? 17.344 12.043 -10.671 1.00 56.19 128 ASN A N 1
ATOM 1027 C CA . ASN A 1 128 ? 18.093 11.896 -11.918 1.00 56.19 128 ASN A CA 1
ATOM 1028 C C . ASN A 1 128 ? 19.050 13.072 -12.195 1.00 56.19 128 ASN A C 1
ATOM 1030 O O . ASN A 1 128 ? 20.081 12.870 -12.828 1.00 56.19 128 ASN A O 1
ATOM 1034 N N . SER A 1 129 ? 18.732 14.298 -11.754 1.00 49.41 129 SER A N 1
ATOM 1035 C CA . SER A 1 129 ? 19.527 15.502 -12.058 1.00 49.41 129 SER A CA 1
ATOM 1036 C C . SER A 1 129 ? 20.644 15.796 -11.053 1.00 49.41 129 SER A C 1
ATOM 1038 O O . SER A 1 129 ? 21.683 16.321 -11.445 1.00 49.41 129 SER A O 1
ATOM 1040 N N . ARG A 1 130 ? 20.484 15.427 -9.775 1.00 45.03 130 ARG A N 1
ATOM 1041 C CA . ARG A 1 130 ? 21.494 15.648 -8.722 1.00 45.03 130 ARG A CA 1
ATOM 1042 C C . ARG A 1 130 ? 22.776 14.838 -8.950 1.00 45.03 130 ARG A C 1
ATOM 1044 O O . ARG A 1 130 ? 23.830 15.240 -8.480 1.00 45.03 130 ARG A O 1
ATOM 1051 N N . ILE A 1 131 ? 22.685 13.741 -9.701 1.00 42.91 131 ILE A N 1
ATOM 1052 C CA . ILE A 1 131 ? 23.824 12.898 -10.091 1.00 42.91 131 ILE A CA 1
ATOM 1053 C C . ILE A 1 131 ? 24.516 13.450 -11.345 1.00 42.91 131 ILE A C 1
ATOM 1055 O O . ILE A 1 131 ? 25.731 13.377 -11.451 1.00 42.91 131 ILE A O 1
ATOM 1059 N N . LEU A 1 132 ? 23.776 14.086 -12.262 1.00 37.31 132 LEU A N 1
ATOM 1060 C CA . LEU A 1 132 ? 24.343 14.671 -13.487 1.00 37.31 132 LEU A CA 1
ATOM 1061 C C . LEU A 1 132 ? 25.254 15.886 -13.229 1.00 37.31 132 LEU A C 1
ATOM 1063 O O . LEU A 1 132 ? 26.060 16.215 -14.091 1.00 37.31 132 LEU A O 1
ATOM 1067 N N . ASN A 1 133 ? 25.145 16.527 -12.060 1.00 42.88 133 ASN A N 1
ATOM 1068 C CA . ASN A 1 133 ? 25.866 17.759 -11.719 1.00 42.88 133 ASN A CA 1
ATOM 1069 C C . ASN A 1 133 ? 26.884 17.600 -10.571 1.00 42.88 133 ASN A C 1
ATOM 1071 O O . ASN A 1 133 ? 27.322 18.606 -10.017 1.00 42.88 133 ASN A O 1
ATOM 1075 N N . SER A 1 134 ? 27.256 16.376 -10.175 1.00 38.59 134 SER A N 1
ATOM 1076 C CA . SER A 1 134 ? 28.403 16.185 -9.275 1.00 38.59 134 SER A CA 1
ATOM 1077 C C . SER A 1 134 ? 29.675 16.023 -10.105 1.00 38.59 134 SER A C 1
ATOM 1079 O O . SER A 1 134 ? 29.885 14.987 -10.737 1.00 38.59 134 SER A O 1
ATOM 1081 N N . ASP A 1 135 ? 30.480 17.079 -10.117 1.00 46.69 135 ASP A N 1
ATOM 1082 C CA . ASP A 1 135 ? 31.754 17.199 -10.817 1.00 46.69 135 ASP A CA 1
ATOM 1083 C C . ASP A 1 135 ? 32.658 15.949 -10.704 1.00 46.69 135 ASP A C 1
ATOM 1085 O O . ASP A 1 135 ? 33.002 15.496 -9.616 1.00 46.69 135 ASP A O 1
ATOM 1089 N N . ILE A 1 136 ? 33.102 15.463 -11.871 1.00 50.84 136 ILE A N 1
ATOM 1090 C CA . ILE A 1 136 ? 34.363 14.734 -12.103 1.00 50.84 136 ILE A CA 1
ATOM 1091 C C . ILE A 1 136 ? 34.495 13.367 -11.387 1.00 50.84 136 ILE A C 1
ATOM 1093 O O . ILE A 1 136 ? 35.209 13.227 -10.400 1.00 50.84 136 ILE A O 1
ATOM 1097 N N . SER A 1 137 ? 33.922 12.303 -11.973 1.00 41.81 137 SER A N 1
ATOM 1098 C CA . SER A 1 137 ? 34.529 10.952 -11.987 1.00 41.81 137 SER A CA 1
ATOM 1099 C C . SER A 1 137 ? 33.836 10.034 -13.009 1.00 41.81 137 SER A C 1
ATOM 1101 O O . SER A 1 137 ? 32.616 9.902 -13.029 1.00 41.81 137 SER A O 1
ATOM 1103 N N . ASN A 1 138 ? 34.622 9.389 -13.875 1.00 40.84 138 ASN A N 1
ATOM 1104 C CA . ASN A 1 138 ? 34.217 8.701 -15.115 1.00 40.84 138 ASN A CA 1
ATOM 1105 C C . ASN A 1 138 ? 33.490 7.339 -14.936 1.00 40.84 138 ASN A C 1
ATOM 1107 O O . ASN A 1 138 ? 33.702 6.415 -15.720 1.00 40.84 138 ASN A O 1
ATOM 1111 N N . LYS A 1 139 ? 32.608 7.188 -13.943 1.00 47.88 139 LYS A N 1
ATOM 1112 C CA . LYS A 1 139 ? 31.628 6.083 -13.875 1.00 47.88 139 LYS A CA 1
ATOM 1113 C C . LYS A 1 139 ? 30.312 6.597 -13.298 1.00 47.88 139 LYS A C 1
ATOM 1115 O O . LYS A 1 139 ? 29.987 6.383 -12.136 1.00 47.88 139 LYS A O 1
ATOM 1120 N N . LEU A 1 140 ? 29.583 7.325 -14.135 1.00 44.69 140 LEU A N 1
ATOM 1121 C CA . LEU A 1 140 ? 28.286 7.899 -13.811 1.00 44.69 140 LEU A CA 1
ATOM 1122 C C . LEU A 1 140 ? 27.189 6.853 -14.057 1.00 44.69 140 LEU A C 1
ATOM 1124 O O . LEU A 1 140 ? 26.622 6.786 -15.146 1.00 44.69 140 LEU A O 1
ATOM 1128 N N . GLU A 1 141 ? 26.913 5.995 -13.078 1.00 49.88 141 GLU A N 1
ATOM 1129 C CA . GLU A 1 141 ? 25.742 5.116 -13.154 1.00 49.88 141 GLU A CA 1
ATOM 1130 C C . GLU A 1 141 ? 24.488 5.953 -12.885 1.00 49.88 141 GLU A C 1
ATOM 1132 O O . GLU A 1 141 ? 24.153 6.293 -11.751 1.00 49.88 141 GLU A O 1
ATOM 1137 N N . GLN A 1 142 ? 23.813 6.343 -13.965 1.00 55.84 142 GLN A N 1
ATOM 1138 C CA . GLN A 1 142 ? 22.473 6.910 -13.912 1.00 55.84 142 GLN A CA 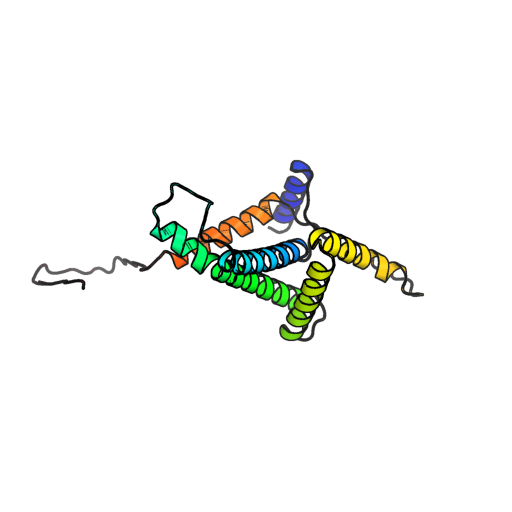1
ATOM 1139 C C . GLN A 1 142 ? 21.577 5.947 -13.125 1.00 55.84 142 GLN A C 1
ATOM 1141 O O . GLN A 1 142 ? 21.422 4.797 -13.537 1.00 55.84 142 GLN A O 1
ATOM 1146 N N . ILE A 1 143 ? 20.988 6.392 -12.006 1.00 60.12 143 ILE A N 1
ATOM 1147 C CA . ILE A 1 143 ? 20.007 5.564 -11.294 1.00 60.12 143 ILE A CA 1
ATOM 1148 C C . ILE A 1 143 ? 18.854 5.311 -12.273 1.00 60.12 143 ILE A C 1
ATOM 1150 O O . ILE A 1 143 ? 18.222 6.270 -12.729 1.00 60.12 143 ILE A O 1
ATOM 1154 N N . PRO A 1 144 ? 18.587 4.051 -12.653 1.00 67.06 144 PRO A N 1
ATOM 1155 C CA . PRO A 1 144 ? 17.548 3.759 -13.619 1.00 67.06 144 PRO A CA 1
ATOM 1156 C C . PRO A 1 144 ? 16.195 4.151 -13.031 1.00 67.06 144 PRO A C 1
ATOM 1158 O O . PRO A 1 144 ? 15.897 3.862 -11.870 1.00 67.06 144 PRO A O 1
ATOM 1161 N N . ARG A 1 145 ? 15.352 4.795 -13.843 1.00 83.50 145 ARG A N 1
ATOM 1162 C CA . ARG A 1 145 ? 13.967 5.057 -13.449 1.00 83.50 145 ARG A CA 1
ATOM 1163 C C . ARG A 1 145 ? 13.271 3.727 -13.211 1.00 83.50 145 ARG A C 1
ATOM 1165 O O . ARG A 1 145 ? 13.191 2.884 -14.105 1.00 83.50 145 ARG A O 1
ATOM 1172 N N . VAL A 1 146 ? 12.773 3.557 -11.998 1.00 87.81 146 VAL A N 1
ATOM 1173 C CA . VAL A 1 146 ? 12.061 2.354 -11.589 1.00 87.81 146 VAL A CA 1
ATOM 1174 C C . VAL A 1 146 ? 10.578 2.608 -11.763 1.00 87.81 146 VAL A C 1
ATOM 1176 O O . VAL A 1 146 ? 10.046 3.589 -11.253 1.00 87.81 146 VAL A O 1
ATOM 1179 N N . TYR A 1 147 ? 9.901 1.708 -12.457 1.00 92.06 147 TYR A N 1
ATOM 1180 C CA . TYR A 1 147 ? 8.468 1.791 -12.679 1.00 92.06 147 TYR A CA 1
ATOM 1181 C C . TYR A 1 147 ? 7.788 0.533 -12.174 1.00 92.06 147 TYR A C 1
ATOM 1183 O O . TYR A 1 147 ? 8.338 -0.564 -12.280 1.00 92.06 147 TYR A O 1
ATOM 1191 N N . ASP A 1 148 ? 6.569 0.703 -11.682 1.00 94.19 148 ASP A N 1
ATOM 1192 C CA . ASP A 1 148 ? 5.709 -0.398 -11.292 1.00 94.19 148 ASP A CA 1
ATOM 1193 C C . ASP A 1 148 ? 4.469 -0.468 -12.184 1.00 94.19 148 ASP A C 1
ATOM 1195 O O . ASP A 1 148 ? 3.927 0.541 -12.635 1.00 94.19 148 ASP A O 1
ATOM 1199 N N . VAL A 1 149 ? 3.995 -1.687 -12.418 1.00 95.94 149 VAL A N 1
ATOM 1200 C CA . VAL A 1 149 ? 2.752 -1.949 -13.150 1.00 95.94 149 VAL A CA 1
ATOM 1201 C C . VAL A 1 149 ? 1.529 -1.557 -12.325 1.00 95.94 149 VAL A C 1
ATOM 1203 O O . VAL A 1 149 ? 1.489 -1.793 -11.117 1.00 95.94 149 VAL A O 1
ATOM 1206 N N . VAL A 1 150 ? 0.522 -0.980 -12.985 1.00 95.06 150 VAL A N 1
ATOM 1207 C CA . VAL A 1 150 ? -0.640 -0.376 -12.320 1.00 95.06 150 VAL A CA 1
ATOM 1208 C C . VAL A 1 150 ? -1.568 -1.439 -11.741 1.00 95.06 150 VAL A C 1
ATOM 1210 O O . VAL A 1 150 ? -1.702 -1.521 -10.518 1.00 95.06 150 VAL A O 1
ATOM 1213 N N . THR A 1 151 ? -2.176 -2.283 -12.581 1.00 94.44 151 THR A N 1
ATOM 1214 C CA . THR A 1 151 ? -3.187 -3.246 -12.110 1.00 94.44 151 THR A CA 1
ATOM 1215 C C . THR A 1 151 ? -2.660 -4.214 -11.054 1.00 94.44 151 THR A C 1
ATOM 1217 O O . THR A 1 151 ? -3.298 -4.324 -10.007 1.00 94.44 151 THR A O 1
ATOM 1220 N N . PRO A 1 152 ? -1.498 -4.881 -11.226 1.00 93.31 152 PRO A N 1
ATOM 1221 C CA . PRO A 1 152 ? -1.010 -5.802 -10.202 1.00 93.31 152 PRO A CA 1
ATOM 1222 C C . PRO A 1 152 ? -0.732 -5.116 -8.859 1.00 93.31 152 PRO A C 1
ATOM 1224 O O . PRO A 1 152 ? -0.930 -5.734 -7.816 1.00 93.31 152 PRO A O 1
ATOM 1227 N N . LYS A 1 153 ? -0.317 -3.841 -8.864 1.00 94.44 153 LYS A N 1
ATOM 1228 C CA . LYS A 1 153 ? -0.094 -3.069 -7.634 1.00 94.44 153 LYS A CA 1
ATOM 1229 C C . LYS A 1 153 ? -1.414 -2.732 -6.933 1.00 94.44 153 LYS A C 1
ATOM 1231 O O . LYS A 1 153 ? -1.539 -2.982 -5.739 1.00 94.44 153 LYS A O 1
ATOM 1236 N N . ILE A 1 154 ? -2.406 -2.226 -7.669 1.00 95.31 154 ILE A N 1
ATOM 1237 C CA . ILE A 1 154 ? -3.729 -1.903 -7.106 1.00 95.31 154 ILE A CA 1
ATOM 1238 C C . ILE A 1 154 ? -4.405 -3.164 -6.566 1.00 95.31 154 ILE A C 1
ATOM 1240 O O . ILE A 1 154 ? -4.933 -3.157 -5.454 1.00 95.31 154 ILE A O 1
ATOM 1244 N N . GLU A 1 155 ? -4.349 -4.263 -7.318 1.00 96.31 155 GLU A N 1
ATOM 1245 C CA . GLU A 1 155 ? -4.904 -5.542 -6.886 1.00 96.31 155 GLU A CA 1
ATOM 1246 C C . GLU A 1 155 ? -4.199 -6.074 -5.639 1.00 96.31 155 GLU A C 1
ATOM 1248 O O . GLU A 1 155 ? -4.871 -6.554 -4.731 1.00 96.31 155 GLU A O 1
ATOM 1253 N N . ALA A 1 156 ? -2.875 -5.932 -5.529 1.00 95.31 156 ALA A N 1
ATOM 1254 C CA . ALA A 1 156 ? -2.162 -6.312 -4.313 1.00 95.31 156 ALA A CA 1
ATOM 1255 C C . ALA A 1 156 ? -2.673 -5.541 -3.085 1.00 95.31 156 ALA A C 1
ATOM 1257 O O . ALA A 1 156 ? -2.930 -6.146 -2.045 1.00 95.31 156 ALA A O 1
ATOM 1258 N N . TRP A 1 157 ? -2.885 -4.228 -3.203 1.00 95.19 157 TRP A N 1
ATOM 1259 C CA . TRP A 1 157 ? -3.407 -3.411 -2.103 1.00 95.19 157 TRP A CA 1
ATOM 1260 C C . TRP A 1 157 ? -4.848 -3.756 -1.750 1.00 95.19 157 TRP A C 1
ATOM 1262 O O . TRP A 1 157 ? -5.179 -3.880 -0.572 1.00 95.19 157 TRP A O 1
ATOM 1272 N N . ARG A 1 158 ? -5.693 -3.962 -2.764 1.00 96.75 158 ARG A N 1
ATOM 1273 C CA . ARG A 1 158 ? -7.083 -4.375 -2.572 1.00 96.75 158 ARG A CA 1
ATOM 1274 C C . ARG A 1 158 ? -7.157 -5.711 -1.838 1.00 96.75 158 ARG A C 1
ATOM 1276 O O . ARG A 1 158 ? -7.845 -5.809 -0.834 1.00 96.75 158 ARG A O 1
ATOM 1283 N N . ARG A 1 159 ? -6.393 -6.714 -2.282 1.00 97.75 159 ARG A N 1
ATOM 1284 C CA . ARG A 1 159 ? -6.360 -8.045 -1.653 1.00 97.75 159 ARG A CA 1
ATOM 1285 C C . ARG A 1 159 ? -5.775 -8.016 -0.244 1.00 97.75 159 ARG A C 1
ATOM 1287 O O . ARG A 1 159 ? -6.263 -8.738 0.619 1.00 97.75 159 ARG A O 1
ATOM 1294 N N . ALA A 1 160 ? -4.762 -7.186 0.004 1.00 95.88 160 ALA A N 1
ATOM 1295 C CA . ALA A 1 160 ? -4.230 -6.991 1.350 1.00 95.88 160 ALA A CA 1
ATOM 1296 C C . ALA A 1 160 ? -5.294 -6.398 2.285 1.00 95.88 160 ALA A C 1
ATOM 1298 O O . ALA A 1 160 ? -5.461 -6.877 3.404 1.00 95.88 160 ALA A O 1
ATOM 1299 N N . LEU A 1 161 ? -6.051 -5.404 1.814 1.00 94.12 161 LEU A N 1
ATOM 1300 C CA . LEU A 1 161 ? -7.148 -4.825 2.582 1.00 94.12 161 LEU A CA 1
ATOM 1301 C C . LEU A 1 161 ? -8.282 -5.833 2.809 1.00 94.12 161 LEU A C 1
ATOM 1303 O O . LEU A 1 161 ? -8.763 -5.932 3.933 1.00 94.12 161 LEU A O 1
ATOM 1307 N N . ASP A 1 162 ? -8.660 -6.609 1.788 1.00 96.06 162 ASP A N 1
ATOM 1308 C CA . ASP A 1 162 ? -9.674 -7.668 1.900 1.00 96.06 162 ASP A CA 1
ATOM 1309 C C . ASP A 1 162 ? -9.301 -8.667 3.013 1.00 96.06 162 ASP A C 1
ATOM 1311 O O . ASP A 1 162 ? -10.142 -9.018 3.838 1.00 96.06 162 ASP A O 1
ATOM 1315 N N . LEU A 1 163 ? -8.029 -9.082 3.084 1.00 96.44 163 LEU A N 1
ATOM 1316 C CA . LEU A 1 163 ? -7.532 -9.972 4.138 1.00 96.44 163 LEU A CA 1
ATOM 1317 C C . LEU A 1 163 ? -7.560 -9.321 5.523 1.00 96.44 163 LEU A C 1
ATOM 1319 O O . LEU A 1 163 ? -7.976 -9.956 6.488 1.00 96.44 163 LEU A O 1
ATOM 1323 N N . VAL A 1 164 ? -7.133 -8.061 5.638 1.00 93.69 164 VAL A N 1
ATOM 1324 C CA . VAL A 1 164 ? -7.173 -7.336 6.917 1.00 93.69 164 VAL A CA 1
ATOM 1325 C C . VAL A 1 164 ? -8.610 -7.205 7.415 1.00 93.69 164 VAL A C 1
ATOM 1327 O O . VAL A 1 164 ? -8.872 -7.450 8.589 1.00 93.69 164 VAL A O 1
ATOM 1330 N N . LEU A 1 165 ? -9.550 -6.860 6.533 1.00 91.75 165 LEU A N 1
ATOM 1331 C CA . LEU A 1 165 ? -10.964 -6.753 6.882 1.00 91.75 165 LEU A CA 1
ATOM 1332 C C . LEU A 1 165 ? -11.549 -8.106 7.283 1.00 91.75 165 LEU A C 1
ATOM 1334 O O . LEU A 1 165 ? -12.243 -8.167 8.291 1.00 91.75 165 LEU A O 1
ATOM 1338 N N . LEU A 1 166 ? -11.219 -9.177 6.555 1.00 95.12 166 LEU A N 1
ATOM 1339 C CA . LEU A 1 166 ? -11.632 -10.535 6.905 1.00 95.12 166 LEU A CA 1
ATOM 1340 C C . LEU A 1 166 ? -11.200 -10.891 8.332 1.00 95.12 166 LEU A C 1
ATOM 1342 O O . LEU A 1 166 ? -12.020 -11.342 9.127 1.00 95.12 166 LEU A O 1
ATOM 1346 N N . VAL A 1 167 ? -9.935 -10.640 8.678 1.00 95.50 167 VAL A N 1
ATOM 1347 C CA . VAL A 1 167 ? -9.404 -10.930 10.018 1.00 95.50 167 VAL A CA 1
ATOM 1348 C C . VAL A 1 167 ? -10.068 -10.055 11.083 1.00 95.50 167 VAL A C 1
ATOM 1350 O O . VAL A 1 167 ? -10.483 -10.573 12.110 1.00 95.50 167 VAL A O 1
ATOM 1353 N N . LEU A 1 168 ? -10.213 -8.748 10.846 1.00 93.06 168 LEU A N 1
ATOM 1354 C CA . LEU A 1 168 ? -10.803 -7.824 11.826 1.00 93.06 168 LEU A CA 1
ATOM 1355 C C . LEU A 1 168 ? -12.308 -8.037 12.049 1.00 93.06 168 LEU A C 1
ATOM 1357 O O . LEU A 1 168 ? -12.822 -7.645 13.093 1.00 93.06 168 LEU A O 1
ATOM 1361 N N . GLN A 1 169 ? -13.017 -8.606 11.073 1.00 93.25 169 GLN A N 1
ATOM 1362 C CA . GLN A 1 169 ? -14.442 -8.938 11.178 1.00 93.25 169 GLN A CA 1
ATOM 1363 C C . GLN A 1 169 ? -14.694 -10.315 11.796 1.00 93.25 169 GLN A C 1
ATOM 1365 O O . GLN A 1 169 ? -15.828 -10.605 12.170 1.00 93.25 169 GLN A O 1
ATOM 1370 N N . THR A 1 170 ? -13.666 -11.158 11.883 1.00 95.12 170 THR A N 1
ATOM 1371 C CA . THR A 1 170 ? -13.779 -12.497 12.459 1.00 95.12 170 THR A CA 1
ATOM 1372 C C . THR A 1 170 ? -13.662 -12.405 13.979 1.00 95.12 170 THR A C 1
ATOM 1374 O O . THR A 1 170 ? -12.666 -11.912 14.502 1.00 95.12 170 THR A O 1
ATOM 1377 N N . ASP A 1 171 ? -14.676 -12.887 14.692 1.00 96.62 171 ASP A N 1
ATOM 1378 C CA . ASP A 1 171 ? -14.727 -12.927 16.158 1.00 96.62 171 ASP A CA 1
ATOM 1379 C C . ASP A 1 171 ? -14.279 -14.280 16.736 1.00 96.62 171 ASP A C 1
ATOM 1381 O O . ASP A 1 171 ? -13.852 -14.358 17.889 1.00 96.62 171 ASP A O 1
ATOM 1385 N N . SER A 1 172 ? -14.349 -15.345 15.935 1.00 93.69 172 SER A N 1
ATOM 1386 C CA . SER A 1 172 ? -14.012 -16.708 16.334 1.00 93.69 172 SER A CA 1
ATOM 1387 C C . SER A 1 172 ? -13.462 -17.538 15.170 1.00 93.69 172 SER A C 1
ATOM 1389 O O . SER A 1 172 ? -13.912 -17.436 14.030 1.00 93.69 172 SER A O 1
ATOM 1391 N N . GLU A 1 173 ? -12.484 -18.397 15.467 1.00 94.06 173 GLU A N 1
ATOM 1392 C CA . GLU A 1 173 ? -11.980 -19.420 14.548 1.00 94.06 173 GLU A CA 1
ATOM 1393 C C . GLU A 1 173 ? -12.416 -20.800 15.058 1.00 94.06 173 GLU A C 1
ATOM 1395 O O . GLU A 1 173 ? -12.027 -21.222 16.149 1.00 94.06 173 GLU A O 1
ATOM 1400 N N . ILE A 1 174 ? -13.238 -21.513 14.281 1.00 91.56 174 ILE A N 1
ATOM 1401 C CA . ILE A 1 174 ? -13.696 -22.863 14.633 1.00 91.56 174 ILE A CA 1
ATOM 1402 C C . ILE A 1 174 ? -12.826 -23.890 13.913 1.00 91.56 174 ILE A C 1
ATOM 1404 O O . ILE A 1 174 ? -13.021 -24.185 12.733 1.00 91.56 174 ILE A O 1
ATOM 1408 N N . ILE A 1 175 ? -11.891 -24.484 14.649 1.00 90.44 175 ILE A N 1
ATOM 1409 C CA . ILE A 1 175 ? -11.050 -25.574 14.154 1.00 90.44 175 ILE A CA 1
ATOM 1410 C C . ILE A 1 175 ? -11.696 -26.897 14.565 1.00 90.44 175 ILE A C 1
ATOM 1412 O O . ILE A 1 175 ? -11.606 -27.317 15.718 1.00 90.44 175 ILE A O 1
ATOM 1416 N N . THR A 1 176 ? -12.358 -27.571 13.624 1.00 87.38 176 THR A N 1
ATOM 1417 C CA . THR A 1 176 ? -12.838 -28.943 13.844 1.00 87.38 176 THR A CA 1
ATOM 1418 C C . THR A 1 176 ? -11.810 -29.938 13.314 1.00 87.38 176 THR A C 1
ATOM 1420 O O . THR A 1 176 ? -11.403 -29.888 12.156 1.00 87.38 176 THR A O 1
ATOM 1423 N N . GLY A 1 177 ? -11.363 -30.847 14.177 1.00 78.94 177 GLY A N 1
ATOM 1424 C CA . GLY A 1 177 ? -10.545 -31.994 13.798 1.00 78.94 177 GLY A CA 1
ATOM 1425 C C . GLY A 1 177 ? -11.352 -33.271 13.974 1.00 78.94 177 GLY A C 1
ATOM 1426 O O . GLY A 1 177 ? -11.999 -33.450 15.004 1.00 78.94 177 GLY A O 1
ATOM 1427 N N . HIS A 1 178 ? -11.297 -34.183 13.002 1.00 62.78 178 HIS A N 1
ATOM 1428 C CA . HIS A 1 178 ? -11.854 -35.528 13.157 1.00 62.78 178 HIS A CA 1
ATOM 1429 C C . HIS A 1 178 ? -10.898 -36.394 13.995 1.00 62.78 178 HIS A C 1
ATOM 1431 O O . HIS A 1 178 ? -10.327 -37.374 13.522 1.00 62.78 178 HIS A O 1
ATOM 1437 N N . GLY A 1 179 ? -10.677 -36.004 15.253 1.00 59.41 179 GLY A N 1
ATOM 1438 C CA . GLY A 1 179 ? -10.239 -36.967 16.254 1.00 59.41 179 GLY A CA 1
ATOM 1439 C C . GLY A 1 179 ? -11.393 -37.941 16.459 1.00 59.41 179 GLY A C 1
ATOM 1440 O O . GLY A 1 179 ? -12.521 -37.491 16.621 1.00 59.41 179 GLY A O 1
ATOM 1441 N N . HIS A 1 180 ? -11.141 -39.250 16.394 1.00 54.81 180 HIS A N 1
ATOM 1442 C CA . HIS A 1 180 ? -12.115 -40.292 16.736 1.00 54.81 180 HIS A CA 1
ATOM 1443 C C . HIS A 1 180 ? -12.598 -40.104 18.185 1.00 54.81 180 HIS A C 1
ATOM 1445 O O . HIS A 1 180 ? -12.117 -40.746 19.115 1.00 54.81 180 HIS A O 1
ATOM 1451 N N . THR A 1 181 ? -13.553 -39.211 18.400 1.00 53.66 181 THR A N 1
ATOM 1452 C CA . THR A 1 181 ? -14.336 -39.140 19.619 1.00 53.66 181 THR A CA 1
ATOM 1453 C C . THR A 1 181 ? -15.533 -40.052 19.403 1.00 53.66 181 THR A C 1
ATOM 1455 O O . THR A 1 181 ? -16.560 -39.664 18.851 1.00 53.66 181 THR A O 1
ATOM 1458 N N . GLN A 1 182 ? -15.394 -41.309 19.834 1.00 52.53 182 GLN A N 1
ATOM 1459 C CA . GLN A 1 182 ? -16.552 -42.093 20.255 1.00 52.53 182 GLN A CA 1
ATOM 1460 C C . GLN A 1 182 ? -17.197 -41.333 21.418 1.00 52.53 182 GLN A C 1
ATOM 1462 O O . GLN A 1 182 ? -16.855 -41.523 22.582 1.00 52.53 182 GLN A O 1
ATOM 1467 N N . ILE A 1 183 ? -18.087 -40.401 21.091 1.00 51.66 183 ILE A N 1
ATOM 1468 C CA . ILE A 1 183 ? -18.962 -39.776 22.068 1.00 51.66 183 ILE A CA 1
ATOM 1469 C C . ILE A 1 183 ? -20.022 -40.829 22.372 1.00 51.66 183 ILE A C 1
ATOM 1471 O O . ILE A 1 183 ? -20.983 -40.996 21.622 1.00 51.66 183 ILE A O 1
ATOM 1475 N N . ASN A 1 184 ? -19.815 -41.574 23.459 1.00 46.28 184 ASN A N 1
ATOM 1476 C CA . ASN A 1 184 ? -20.908 -42.269 24.119 1.00 46.28 184 ASN A CA 1
ATOM 1477 C C . ASN A 1 184 ? -21.958 -41.209 24.455 1.00 46.28 184 ASN A C 1
ATOM 1479 O O . ASN A 1 184 ? -21.702 -40.273 25.210 1.00 46.28 184 ASN A O 1
ATOM 1483 N N . SER A 1 185 ? -23.119 -41.331 23.821 1.00 48.06 185 SER A N 1
ATOM 1484 C CA . SER A 1 185 ? -24.264 -40.456 24.001 1.00 48.06 185 SER A CA 1
ATOM 1485 C C . SER A 1 185 ? -24.834 -40.636 25.406 1.00 48.06 185 SER A C 1
ATOM 1487 O O . SER A 1 185 ? -25.765 -41.415 25.593 1.00 48.06 185 SER A O 1
ATOM 1489 N N . GLN A 1 186 ? -24.283 -39.946 26.398 1.00 50.16 186 GLN A N 1
ATOM 1490 C CA . GLN A 1 186 ? -24.944 -39.739 27.680 1.00 50.16 186 GLN A CA 1
ATOM 1491 C C . GLN A 1 186 ? -24.439 -38.436 28.310 1.00 50.16 186 GLN A C 1
ATOM 1493 O O . GLN A 1 186 ? -23.268 -38.297 28.635 1.00 50.16 186 GLN A O 1
ATOM 1498 N N . GLU A 1 187 ? -25.380 -37.496 28.427 1.00 50.50 187 GLU A N 1
ATOM 1499 C CA . GLU A 1 187 ? -25.375 -36.325 29.312 1.00 50.50 187 GLU A CA 1
ATOM 1500 C C . GLU A 1 187 ? -24.294 -35.254 29.111 1.00 50.50 187 GLU A C 1
ATOM 1502 O O . GLU A 1 187 ? -23.281 -35.227 29.796 1.00 50.50 187 GLU A O 1
ATOM 1507 N N . LEU A 1 188 ? -24.613 -34.241 28.298 1.00 43.28 188 LEU A N 1
ATOM 1508 C CA . LEU A 1 188 ? -24.198 -32.865 28.588 1.00 43.28 188 LEU A CA 1
ATOM 1509 C C . LEU A 1 188 ? -25.388 -31.920 28.387 1.00 43.28 188 LEU A C 1
ATOM 1511 O O . LEU A 1 188 ? -25.588 -31.302 27.343 1.00 43.28 188 LEU A O 1
ATOM 1515 N N . THR A 1 189 ? -26.217 -31.854 29.425 1.00 47.31 189 THR A N 1
ATOM 1516 C CA . THR A 1 189 ? -27.114 -30.733 29.708 1.00 47.31 189 THR A CA 1
ATOM 1517 C C . THR A 1 189 ? -26.310 -29.444 29.870 1.00 47.31 189 THR A C 1
ATOM 1519 O O . THR A 1 189 ? -25.457 -29.361 30.747 1.00 47.31 189 THR A O 1
ATOM 1522 N N . GLY A 1 190 ? -26.662 -28.423 29.088 1.00 49.97 190 GLY A N 1
ATOM 1523 C CA . GLY A 1 190 ? -26.412 -27.020 29.424 1.00 49.97 190 GLY A CA 1
ATOM 1524 C C . GLY A 1 190 ? -25.156 -26.399 28.817 1.00 49.97 190 GLY A C 1
ATOM 1525 O O . GLY A 1 190 ? -24.153 -26.237 29.499 1.00 49.97 190 GLY A O 1
ATOM 1526 N N . PHE A 1 191 ? -25.263 -25.913 27.580 1.00 41.69 191 PHE A N 1
ATOM 1527 C CA . PHE A 1 191 ? -24.452 -24.781 27.129 1.00 41.69 191 PHE A CA 1
ATOM 1528 C C . PHE A 1 191 ? -25.356 -23.548 27.049 1.00 41.69 191 PHE A C 1
ATOM 1530 O O . PHE A 1 191 ? -26.123 -23.377 26.105 1.00 41.69 191 PHE A O 1
ATOM 1537 N N . LEU A 1 192 ? -25.300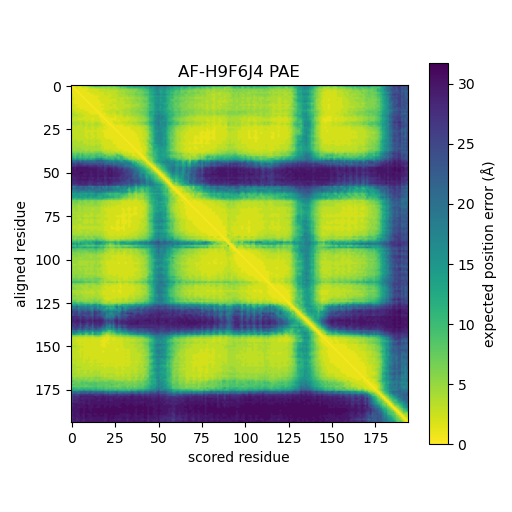 -22.728 28.099 1.00 42.25 192 LEU A N 1
ATOM 1538 C CA . LEU A 1 192 ? -25.796 -21.354 28.123 1.00 42.25 192 LEU A CA 1
ATOM 1539 C C . LEU A 1 192 ? -24.643 -20.457 27.665 1.00 42.25 192 LEU A C 1
ATOM 1541 O O . LEU A 1 192 ? -23.623 -20.382 28.347 1.00 42.25 192 LEU A O 1
ATOM 1545 N N . PHE A 1 193 ? -24.805 -19.794 26.524 1.00 39.09 193 PHE A N 1
ATOM 1546 C CA . PHE A 1 193 ? -23.988 -18.637 26.172 1.00 39.09 193 PHE A CA 1
ATOM 1547 C C . PHE A 1 193 ? -24.674 -17.386 26.739 1.00 39.09 193 PHE A C 1
ATOM 1549 O O . PHE A 1 193 ? -25.863 -17.174 26.490 1.00 39.09 193 PHE A O 1
ATOM 1556 N N . LEU A 1 194 ? -23.928 -16.626 27.545 1.00 47.62 194 LEU A N 1
ATOM 1557 C CA . LEU A 1 194 ? -24.230 -15.254 27.964 1.00 47.62 194 LEU A CA 1
ATOM 1558 C C . LEU A 1 194 ? -23.572 -14.282 26.986 1.00 47.62 194 LEU A C 1
ATOM 1560 O O . LEU A 1 194 ? -22.410 -14.560 26.611 1.00 47.62 194 LEU A O 1
#

InterPro domains:
  IPR027413 GroEL-like equatorial domain superfamily [SSF48592] (14-176)
  IPR042984 Chaperonin-containing T-complex member BBS12 [PTHR46883] (1-188)